Protein AF-A0A285CTH3-F1 (afdb_monomer_lite)

Secondary structure (DSSP, 8-state):
---SS-S--------------------------SS----SSS---EEEEETTS-SSEEE-S--TT-EEEEEEEEEE-SSS-EEEEEEEEEEEEEE----TT--TTTS----HHHHHTTEEEEEEEEETT--EEEEE-GGG--BHHHHHHHH-TTT--HHHHHHHHHHSPTT-EETTEEE-SB--SSTTSBB-TTTT-EEEEEEEEEE-----B-TTS-BGGGGGTT-EEEEEEEEEEEEPPP---TT--S--GGGGSTTTT-

pLDDT: mean 76.61, std 19.56, range [21.06, 98.25]

Sequence (262 aa):
MSLKKKLTMGALSATLGMSLVGAGTWAAFNDIEEVNASLAAGSLDLVVDEYNGPVNFNISNLKPGDTMTRYIKLDNAGTLAIKDVLLSIDSVNFTDYLPVGADSDIYGANTADEYLSQFKVTLLKTGIEGADEEIISSADNITLADIYLATNPDQLDPVAIAKLSAAIGNGHWVDGHVNLASAAQNQWTGLPVNPADFDTVEMSIEFVEYSIRDARGVEEQNKYQGDTADITFTLEARQWEGQDVSDEEGYVESNEQARNGQ

InterPro domains:
  IPR022121 Peptidase M73, camelysin [PF12389] (2-243)
  IPR023833 SipW-dependent-type signal peptide [TIGR04088] (11-44)

Radius of gyration: 26.13 Å; chains: 1; bounding box: 60×81×70 Å

Foldseek 3Di:
DDDDPDDDDDDDDDDDDDDDDDDDDDDDDDDQDPWDWDDPPKTFTWDWDKPPDDPKDKDFPDDAFDKDKTKTKTFGPIQFFWQFKFKAWADKDKDQDDDVPDDCLLAPDDDPLVLQLLKFKWKWKAKPVRDIDTQAHPVLSQTSSLRHCQQHPVRPDPVSVVSNVVRGDPQQCDPSTGTPADSDPDFRRGQFQVVGMMMMMMMMMGRHDDADADPVRHGPCSNCPRMIMTIDMHIDTHHDDADDCVVPDDDDSLRRTPPHPD

Organism: NCBI:txid1448271

Structure (mmCIF, N/CA/C/O backbone):
data_AF-A0A285CTH3-F1
#
_entry.id   AF-A0A285CTH3-F1
#
loop_
_atom_site.group_PDB
_atom_site.id
_atom_site.type_symbol
_atom_site.label_atom_id
_atom_site.label_alt_id
_atom_site.label_comp_id
_atom_site.label_asym_id
_atom_site.label_entity_id
_atom_site.label_seq_id
_atom_site.pdbx_PDB_ins_code
_atom_site.Cartn_x
_atom_site.Cartn_y
_atom_site.Cartn_z
_atom_site.occupancy
_atom_site.B_iso_or_equiv
_atom_site.auth_seq_id
_atom_site.auth_comp_id
_atom_site.auth_asym_id
_atom_site.auth_atom_id
_atom_site.pdbx_PDB_model_num
ATOM 1 N N . MET A 1 1 ? 19.239 -67.785 23.829 1.00 39.03 1 MET A N 1
ATOM 2 C CA . MET A 1 1 ? 19.861 -67.344 22.561 1.00 39.03 1 MET A CA 1
ATOM 3 C C . MET A 1 1 ? 20.803 -66.186 22.835 1.00 39.03 1 MET A C 1
ATOM 5 O O . MET A 1 1 ? 20.388 -65.045 22.984 1.00 39.03 1 MET A O 1
ATOM 9 N N . SER A 1 2 ? 22.073 -66.538 22.986 1.00 46.19 2 SER A N 1
ATOM 10 C CA . SER A 1 2 ? 23.214 -65.689 23.302 1.00 46.19 2 SER A CA 1
ATOM 11 C C . SER A 1 2 ? 24.110 -65.593 22.066 1.00 46.19 2 SER A C 1
ATOM 13 O O . SER A 1 2 ? 24.814 -66.554 21.777 1.00 46.19 2 SER A O 1
ATOM 15 N N . LEU A 1 3 ? 24.079 -64.467 21.340 1.00 50.97 3 LEU A N 1
ATOM 16 C CA . LEU A 1 3 ? 25.175 -64.055 20.437 1.00 50.97 3 LEU A CA 1
ATOM 17 C C . LEU A 1 3 ? 25.113 -62.580 19.986 1.00 50.97 3 LEU A C 1
ATOM 19 O O . LEU A 1 3 ? 25.564 -62.246 18.898 1.00 50.97 3 LEU A O 1
ATOM 23 N N . LYS A 1 4 ? 24.535 -61.668 20.776 1.00 48.53 4 LYS A N 1
ATOM 24 C CA . LYS A 1 4 ? 24.521 -60.232 20.411 1.00 48.53 4 LYS A CA 1
ATOM 25 C C . LYS A 1 4 ? 24.975 -59.290 21.519 1.00 48.53 4 LYS A C 1
ATOM 27 O O . LYS A 1 4 ? 24.873 -58.079 21.387 1.00 48.53 4 LYS A O 1
ATOM 32 N N . LYS A 1 5 ? 25.523 -59.831 22.607 1.00 49.56 5 LYS A N 1
ATOM 33 C CA . LYS A 1 5 ? 26.165 -59.020 23.639 1.00 49.56 5 LYS A CA 1
ATOM 34 C C . LYS A 1 5 ? 27.670 -59.089 23.414 1.00 49.56 5 LYS A C 1
ATOM 36 O O . LYS A 1 5 ? 28.231 -60.171 23.547 1.00 49.56 5 LYS A O 1
ATOM 41 N N . LYS A 1 6 ? 28.268 -57.914 23.197 1.00 48.47 6 LYS A N 1
ATOM 42 C CA . LYS A 1 6 ? 29.705 -57.591 23.256 1.00 48.47 6 LYS A CA 1
ATOM 43 C C . LYS A 1 6 ? 30.443 -57.582 21.914 1.00 48.47 6 LYS A C 1
ATOM 45 O O . LYS A 1 6 ? 31.131 -58.531 21.565 1.00 48.47 6 LYS A O 1
ATOM 50 N N . LEU A 1 7 ? 30.443 -56.413 21.282 1.00 49.69 7 LEU A N 1
ATOM 51 C CA . LEU A 1 7 ? 31.702 -55.832 20.835 1.00 49.69 7 LEU A CA 1
ATOM 52 C C . LEU A 1 7 ? 31.681 -54.335 21.183 1.00 49.69 7 LEU A C 1
ATOM 54 O O . LEU A 1 7 ? 30.849 -53.595 20.673 1.00 49.69 7 LEU A O 1
ATOM 58 N N . THR A 1 8 ? 32.580 -53.965 22.105 1.00 48.03 8 THR A N 1
ATOM 59 C CA . THR A 1 8 ? 33.324 -52.684 22.169 1.00 48.03 8 THR A CA 1
ATOM 60 C C . THR A 1 8 ? 32.502 -51.390 22.161 1.00 48.03 8 THR A C 1
ATOM 62 O O . THR A 1 8 ? 32.055 -50.953 21.115 1.00 48.03 8 THR A O 1
ATOM 65 N N . MET A 1 9 ? 32.264 -50.669 23.261 1.00 47.81 9 MET A N 1
ATOM 66 C CA . MET A 1 9 ? 33.138 -50.347 24.401 1.00 47.81 9 MET A CA 1
ATOM 67 C C . MET A 1 9 ? 34.550 -49.935 23.963 1.00 47.81 9 MET A C 1
ATOM 69 O O . MET A 1 9 ? 35.406 -50.796 23.788 1.00 47.81 9 MET A O 1
ATOM 73 N N . GLY A 1 10 ? 34.792 -48.626 23.840 1.00 43.88 10 GLY A N 1
ATOM 74 C CA . GLY A 1 10 ? 36.147 -48.084 23.983 1.00 43.88 10 GLY A CA 1
ATOM 75 C C . GLY A 1 10 ? 36.513 -46.899 23.093 1.00 43.88 10 GLY A C 1
ATOM 76 O O . GLY A 1 10 ? 37.205 -47.107 22.107 1.00 43.88 10 GLY A O 1
ATOM 77 N N . ALA A 1 11 ? 36.075 -45.696 23.488 1.00 48.94 11 ALA A N 1
ATOM 78 C CA . ALA A 1 11 ? 36.734 -44.378 23.358 1.00 48.94 11 ALA A CA 1
ATOM 79 C C . ALA A 1 11 ? 35.644 -43.309 23.606 1.00 48.94 11 ALA A C 1
ATOM 81 O O . ALA A 1 11 ? 35.012 -42.828 22.677 1.00 48.94 11 ALA A O 1
ATOM 82 N N . LEU A 1 12 ? 35.158 -43.068 24.827 1.00 42.31 12 LEU A N 1
ATOM 83 C CA . LEU A 1 12 ? 35.876 -42.458 25.952 1.00 42.31 12 LEU A CA 1
ATOM 84 C C . LEU A 1 12 ? 36.773 -41.284 25.523 1.00 42.31 12 LEU A C 1
ATOM 86 O O . LEU A 1 12 ? 37.898 -41.481 25.081 1.00 42.31 12 LEU A O 1
ATOM 90 N N . SER A 1 13 ? 36.253 -40.085 25.802 1.00 47.12 13 SER A N 1
ATOM 91 C CA . SER A 1 13 ? 37.002 -38.969 26.391 1.00 47.12 13 SER A CA 1
ATOM 92 C C . SER A 1 13 ? 37.753 -38.020 25.452 1.00 47.12 13 SER A C 1
ATOM 94 O O . SER A 1 13 ? 38.960 -38.128 25.281 1.00 47.12 13 SER A O 1
ATOM 96 N N . ALA A 1 14 ? 37.053 -36.969 25.018 1.00 44.47 14 ALA A N 1
ATOM 97 C CA . ALA A 1 14 ? 37.542 -35.595 25.180 1.00 44.47 14 ALA A CA 1
ATOM 98 C C . ALA A 1 14 ? 36.358 -34.614 25.269 1.00 44.47 14 ALA A C 1
ATOM 100 O O . ALA A 1 14 ? 36.073 -33.825 24.377 1.00 44.47 14 ALA A O 1
ATOM 101 N N . THR A 1 15 ? 35.655 -34.698 26.393 1.00 50.81 15 THR A N 1
ATOM 102 C CA . THR A 1 15 ? 34.986 -33.567 27.043 1.00 50.81 15 THR A CA 1
ATOM 103 C C . THR A 1 15 ? 35.970 -32.422 27.284 1.00 50.81 15 THR A C 1
ATOM 105 O O . THR A 1 15 ? 36.887 -32.607 28.078 1.00 50.81 15 THR A O 1
ATOM 108 N N . LEU A 1 16 ? 35.712 -31.256 26.684 1.00 35.72 16 LEU A N 1
ATOM 109 C CA . LEU A 1 16 ? 35.910 -29.897 27.225 1.00 35.72 16 LEU A CA 1
ATOM 110 C C . LEU A 1 16 ? 34.999 -28.966 26.393 1.00 35.72 16 LEU A C 1
ATOM 112 O O . LEU A 1 16 ? 35.212 -28.858 25.196 1.00 35.72 16 LEU A O 1
ATOM 116 N N . GLY A 1 17 ? 33.962 -28.288 26.878 1.00 40.97 17 GLY A N 1
ATOM 117 C CA . GLY A 1 17 ? 33.314 -28.178 28.186 1.00 40.97 17 GLY A CA 1
ATOM 118 C C . GLY A 1 17 ? 31.916 -27.571 27.942 1.00 40.97 17 GLY A C 1
ATOM 119 O O . GLY A 1 17 ? 31.744 -26.779 27.024 1.00 40.97 17 GLY A O 1
ATOM 120 N N . MET A 1 18 ? 30.854 -28.117 28.542 1.00 37.62 18 MET A N 1
ATOM 121 C CA . MET A 1 18 ? 30.159 -27.541 29.713 1.00 37.62 18 MET A CA 1
ATOM 122 C C . MET A 1 18 ? 29.830 -26.045 29.538 1.00 37.62 18 MET A C 1
ATOM 124 O O . MET A 1 18 ? 30.725 -25.213 29.595 1.00 37.62 18 MET A O 1
ATOM 128 N N . SER A 1 19 ? 28.570 -25.649 29.337 1.00 43.16 19 SER A N 1
ATOM 129 C CA . SER A 1 19 ? 27.400 -25.860 30.223 1.00 43.16 19 SER A CA 1
ATOM 130 C C . SER A 1 19 ? 26.083 -25.734 29.410 1.00 43.16 19 SER A C 1
ATOM 132 O O . SER A 1 19 ? 26.035 -24.924 28.496 1.00 43.16 19 SER A O 1
ATOM 134 N N . LEU A 1 20 ? 25.081 -26.635 29.487 1.00 43.25 20 LEU A N 1
ATOM 135 C CA . LEU A 1 20 ? 24.058 -26.878 30.542 1.00 43.25 20 LEU A CA 1
ATOM 136 C C . LEU A 1 20 ? 23.245 -25.606 30.846 1.00 43.25 20 LEU A C 1
ATOM 138 O O . LEU A 1 20 ? 23.765 -24.728 31.518 1.00 43.25 20 LEU A O 1
ATOM 142 N N . VAL A 1 21 ? 22.041 -25.411 30.286 1.00 35.19 21 VAL A N 1
ATOM 143 C CA . VAL A 1 21 ? 20.686 -25.901 30.678 1.00 35.19 21 VAL A CA 1
ATOM 144 C C . VAL A 1 21 ? 19.756 -25.624 29.467 1.00 35.19 21 VAL A C 1
ATOM 146 O O . VAL A 1 21 ? 19.982 -24.638 28.784 1.00 35.19 21 VAL A O 1
ATOM 149 N N . GLY A 1 22 ? 18.715 -26.366 29.082 1.00 34.62 22 GLY A N 1
ATOM 150 C CA . GLY A 1 22 ? 17.942 -27.458 29.662 1.00 34.62 22 GLY A CA 1
ATOM 151 C C . GLY A 1 22 ? 16.919 -27.957 28.619 1.00 34.62 22 GLY A C 1
ATOM 152 O O . GLY A 1 22 ? 16.772 -27.384 27.546 1.00 34.62 22 GLY A O 1
ATOM 153 N N . ALA A 1 23 ? 16.284 -29.082 28.928 1.00 27.34 23 ALA A N 1
ATOM 154 C CA . ALA A 1 23 ? 15.445 -29.900 28.057 1.00 27.34 23 ALA A CA 1
ATOM 155 C C . ALA A 1 23 ? 14.242 -29.193 27.398 1.00 27.34 23 ALA A C 1
ATOM 157 O O . ALA A 1 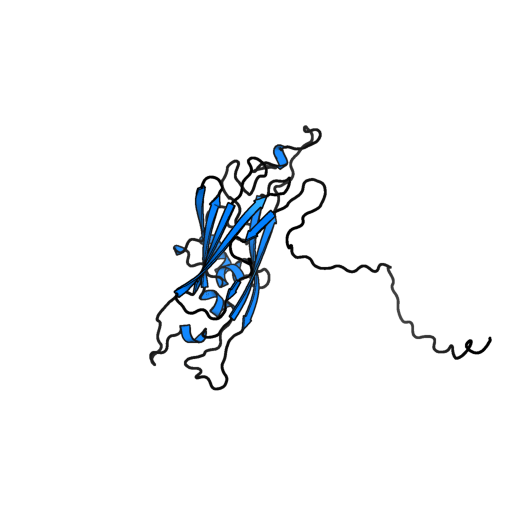23 ? 13.568 -28.397 28.041 1.00 27.34 23 ALA A O 1
ATOM 158 N N . GLY A 1 24 ? 13.888 -29.635 26.185 1.00 25.16 24 GLY A N 1
ATOM 159 C CA . GLY A 1 24 ? 12.537 -29.473 25.640 1.00 25.16 24 GLY A CA 1
ATOM 160 C C . GLY A 1 24 ? 12.481 -29.438 24.116 1.00 25.16 24 GLY A C 1
ATOM 161 O O . GLY A 1 24 ? 12.760 -28.416 23.507 1.00 25.16 24 GLY A O 1
ATOM 162 N N . THR A 1 25 ? 12.099 -30.549 23.494 1.00 37.94 25 THR A N 1
ATOM 163 C CA . THR A 1 25 ? 11.636 -30.593 22.101 1.00 37.94 25 THR A CA 1
ATOM 164 C C . THR A 1 25 ? 10.306 -29.846 21.985 1.00 37.94 25 THR A C 1
ATOM 166 O O . THR A 1 25 ? 9.407 -30.173 22.755 1.00 37.94 25 THR A O 1
ATOM 169 N N . TRP A 1 26 ? 10.129 -28.952 21.007 1.00 26.20 26 TRP A N 1
ATOM 170 C CA . TRP A 1 26 ? 8.841 -28.752 20.322 1.00 26.20 26 TRP A CA 1
ATOM 171 C C . TRP A 1 26 ? 9.041 -28.006 18.992 1.00 26.20 26 TRP A C 1
ATOM 173 O O . TRP A 1 26 ? 9.881 -27.116 18.900 1.00 26.20 26 TRP A O 1
ATOM 183 N N . ALA A 1 27 ? 8.324 -28.433 17.951 1.00 42.66 27 ALA A N 1
ATOM 184 C CA . ALA A 1 27 ? 8.287 -27.776 16.645 1.00 42.66 27 ALA A CA 1
ATOM 185 C C . ALA A 1 27 ? 7.525 -26.447 16.751 1.00 42.66 27 ALA A C 1
ATOM 187 O O . ALA A 1 27 ? 6.594 -26.364 17.541 1.00 42.66 27 ALA A O 1
ATOM 188 N N . ALA A 1 28 ? 7.851 -25.440 15.945 1.00 28.62 28 ALA A N 1
ATOM 189 C CA . ALA A 1 28 ? 6.991 -24.266 15.816 1.00 28.62 28 ALA A CA 1
ATOM 190 C C . ALA A 1 28 ? 6.861 -23.915 14.336 1.00 28.62 28 ALA A C 1
ATOM 192 O O . ALA A 1 28 ? 7.798 -23.412 13.717 1.00 28.62 28 ALA A O 1
ATOM 193 N N . PHE A 1 29 ? 5.712 -24.292 13.774 1.00 25.52 29 PHE A N 1
ATOM 194 C CA . PHE A 1 29 ? 5.197 -23.733 12.534 1.00 25.52 29 PHE A CA 1
ATOM 195 C C . PHE A 1 29 ? 5.089 -22.215 12.716 1.00 25.52 29 PHE A C 1
ATOM 197 O O . PHE A 1 29 ? 4.625 -21.758 13.760 1.00 25.52 29 PHE A O 1
ATOM 204 N N . ASN A 1 30 ? 5.591 -21.474 11.733 1.00 26.16 30 ASN A N 1
ATOM 205 C CA . ASN A 1 30 ? 5.376 -20.041 11.606 1.00 26.16 30 ASN A CA 1
ATOM 206 C C . ASN A 1 30 ? 4.062 -19.858 10.844 1.00 26.16 30 ASN A C 1
ATOM 208 O O . ASN A 1 30 ? 3.910 -20.465 9.783 1.00 26.16 30 ASN A O 1
ATOM 212 N N . ASP A 1 31 ? 3.149 -19.078 11.406 1.00 30.39 31 ASP A N 1
ATOM 213 C CA . ASP A 1 31 ? 1.883 -18.696 10.792 1.00 30.39 31 ASP A CA 1
ATOM 214 C C . ASP A 1 31 ? 1.864 -17.163 10.737 1.00 30.39 31 ASP A C 1
ATOM 216 O O . ASP A 1 31 ? 1.993 -16.501 11.768 1.00 30.39 31 ASP A O 1
ATOM 220 N N . ILE A 1 32 ? 1.829 -16.619 9.522 1.00 30.39 32 ILE A N 1
ATOM 221 C CA . ILE A 1 32 ? 1.503 -15.222 9.229 1.00 30.39 32 ILE A CA 1
ATOM 222 C C . ILE A 1 32 ? 0.103 -15.361 8.634 1.00 30.39 32 ILE A C 1
ATOM 224 O O . ILE A 1 32 ? -0.016 -15.887 7.533 1.00 30.39 32 ILE A O 1
ATOM 228 N N . GLU A 1 33 ? -0.909 -15.041 9.437 1.00 36.56 33 GLU A N 1
ATOM 229 C CA . GLU A 1 33 ? -2.322 -15.434 9.291 1.00 36.56 33 GLU A CA 1
ATOM 230 C C . GLU A 1 33 ? -2.841 -15.681 7.855 1.00 36.56 33 GLU A C 1
ATOM 232 O O . GLU A 1 33 ? -2.905 -14.770 7.030 1.00 36.56 33 GLU A O 1
ATOM 237 N N . GLU A 1 34 ? -3.357 -16.896 7.628 1.00 40.12 34 GLU A N 1
ATOM 238 C CA . GLU A 1 34 ? -4.660 -17.104 6.981 1.00 40.12 34 GLU A CA 1
ATOM 239 C C . GLU A 1 34 ? -5.692 -17.268 8.129 1.00 40.12 34 GLU A C 1
ATOM 241 O O . GLU A 1 34 ? -5.855 -18.363 8.666 1.00 40.12 34 GLU A O 1
ATOM 246 N N . VAL A 1 35 ? -6.308 -16.143 8.529 1.00 35.25 35 VAL A N 1
ATOM 247 C CA . VAL A 1 35 ? -7.261 -15.897 9.648 1.00 35.25 35 VAL A CA 1
ATOM 248 C C . VAL A 1 35 ? -7.653 -17.105 10.528 1.00 35.25 35 VAL A C 1
ATOM 250 O O . VAL A 1 35 ? -8.487 -17.902 10.100 1.00 35.25 35 VAL A O 1
ATOM 253 N N . ASN A 1 36 ? -7.194 -17.167 11.794 1.00 29.36 36 ASN A N 1
ATOM 254 C CA . ASN A 1 36 ? -7.847 -17.777 12.967 1.00 29.36 36 ASN A CA 1
ATOM 255 C C . ASN A 1 36 ? -7.283 -17.250 14.318 1.00 29.36 36 ASN A C 1
ATOM 257 O O . ASN A 1 36 ? -6.386 -17.835 14.935 1.00 29.36 36 ASN A O 1
ATOM 261 N N . ALA A 1 37 ? -7.932 -16.217 14.863 1.00 26.80 37 ALA A N 1
ATOM 262 C CA . ALA A 1 37 ? -7.655 -15.616 16.168 1.00 26.80 37 ALA A CA 1
ATOM 263 C C . ALA A 1 37 ? -7.839 -16.551 17.390 1.00 26.80 37 ALA A C 1
ATOM 265 O O . ALA A 1 37 ? -8.797 -17.323 17.472 1.00 26.80 37 ALA A O 1
ATOM 266 N N . SER A 1 38 ? -7.004 -16.390 18.435 1.00 25.28 38 SER A N 1
ATOM 267 C CA . SER A 1 38 ? -7.386 -16.699 19.832 1.00 25.28 38 SER A CA 1
ATOM 268 C C . SER A 1 38 ? -6.351 -16.246 20.883 1.00 25.28 38 SER A C 1
ATOM 270 O O . SER A 1 38 ? -5.294 -16.865 21.018 1.00 25.28 38 SER A O 1
ATOM 272 N N . LEU A 1 39 ? -6.747 -15.341 21.791 1.00 21.06 39 LEU A N 1
ATOM 273 C CA . LEU A 1 39 ? -6.440 -15.488 23.223 1.00 21.06 39 LEU A CA 1
ATOM 274 C C . LEU A 1 39 ? -7.535 -14.844 24.093 1.00 21.06 39 LEU A C 1
ATOM 276 O O . LEU A 1 39 ? -7.980 -13.735 23.835 1.00 21.06 39 LEU A O 1
ATOM 280 N N . ALA A 1 40 ? -7.973 -15.550 25.136 1.00 37.19 40 ALA A N 1
ATOM 281 C CA . ALA A 1 40 ? -9.064 -15.137 26.014 1.00 37.19 40 ALA A CA 1
ATOM 282 C C . ALA A 1 40 ? -8.700 -13.947 26.929 1.00 37.19 40 ALA A C 1
ATOM 284 O O . ALA A 1 40 ? -8.139 -14.132 28.005 1.00 37.19 40 ALA A O 1
ATOM 285 N N . ALA A 1 41 ? -9.084 -12.750 26.493 1.00 40.38 41 ALA A N 1
ATOM 286 C CA . ALA A 1 41 ? -9.773 -11.676 27.214 1.00 40.38 41 ALA A CA 1
ATOM 287 C C . ALA A 1 41 ? -10.236 -10.713 26.108 1.00 40.38 41 ALA A C 1
ATOM 289 O O . ALA A 1 41 ? -9.547 -9.756 25.782 1.00 40.38 41 ALA A O 1
ATOM 290 N N . GLY A 1 42 ? -11.349 -11.074 25.460 1.00 45.91 42 GLY A N 1
ATOM 291 C CA . GLY A 1 42 ? -11.780 -10.551 24.162 1.00 45.91 42 GLY A CA 1
ATOM 292 C C . GLY A 1 42 ? -10.928 -11.046 22.977 1.00 45.91 42 GLY A C 1
ATOM 293 O O . GLY A 1 42 ? -9.744 -11.318 23.144 1.00 45.91 42 GLY A O 1
ATOM 294 N N . SER A 1 43 ? -11.522 -11.235 21.795 1.00 59.22 43 SER A N 1
ATOM 295 C CA . SER A 1 43 ? -10.803 -11.628 20.572 1.00 59.22 43 SER A CA 1
ATOM 296 C C . SER A 1 43 ? -10.613 -10.432 19.642 1.00 59.22 43 SER A C 1
ATOM 298 O O . SER A 1 43 ? -11.536 -9.648 19.433 1.00 59.22 43 SER A O 1
ATOM 300 N N . LEU A 1 44 ? -9.410 -10.303 19.083 1.00 52.69 44 LEU A N 1
ATOM 301 C CA . LEU A 1 44 ? -9.147 -9.475 17.911 1.00 52.69 44 LEU A CA 1
ATOM 302 C C . LEU A 1 44 ? -9.222 -10.391 16.695 1.00 52.69 44 LEU A C 1
ATOM 304 O O . LEU A 1 44 ? -8.445 -11.339 16.634 1.00 52.69 44 LEU A O 1
ATOM 308 N N . ASP A 1 45 ? -10.149 -10.146 15.778 1.00 66.75 45 ASP A N 1
ATOM 309 C CA . ASP A 1 45 ? -10.306 -10.975 14.582 1.00 66.75 45 ASP A CA 1
ATOM 310 C C . ASP A 1 45 ? -10.653 -10.073 13.397 1.00 66.75 45 ASP A C 1
ATOM 312 O O . ASP A 1 45 ? -11.781 -9.592 13.275 1.00 66.75 45 ASP A O 1
ATOM 316 N N . LEU A 1 46 ? -9.640 -9.776 12.579 1.00 67.88 46 LEU A N 1
ATOM 317 C CA . LEU A 1 46 ? -9.814 -9.057 11.325 1.00 67.88 46 LEU A CA 1
ATOM 318 C C . LEU A 1 46 ? -10.031 -10.091 10.225 1.00 67.88 46 LEU A C 1
ATOM 320 O O . LEU A 1 46 ? -9.106 -10.798 9.830 1.00 67.88 46 LEU A O 1
ATOM 324 N N . VAL A 1 47 ? -11.244 -10.130 9.693 1.00 72.88 47 VAL A N 1
ATOM 325 C CA . VAL A 1 47 ? -11.553 -10.925 8.513 1.00 72.88 47 VAL A CA 1
ATOM 326 C C . VAL A 1 47 ? -11.248 -10.083 7.287 1.00 72.88 47 VAL A C 1
ATOM 328 O O . VAL A 1 47 ? -11.875 -9.047 7.054 1.00 72.88 47 VAL A O 1
ATOM 331 N N . VAL A 1 48 ? -10.284 -10.559 6.503 1.00 65.00 48 VAL A N 1
ATOM 332 C CA . VAL A 1 48 ? -9.974 -10.031 5.178 1.00 65.00 48 VAL A CA 1
ATOM 333 C C . VAL A 1 48 ? -10.645 -10.926 4.149 1.00 65.00 48 VAL A C 1
ATOM 335 O O . VAL A 1 48 ? -10.246 -12.075 3.974 1.00 65.00 48 VAL A O 1
ATOM 338 N N . ASP A 1 49 ? -11.686 -10.413 3.492 1.00 65.06 49 ASP A N 1
ATOM 339 C CA . ASP A 1 49 ? -12.329 -11.118 2.378 1.00 65.06 49 ASP A CA 1
ATOM 340 C C . ASP A 1 49 ? -11.925 -10.479 1.049 1.00 65.06 49 ASP A C 1
ATOM 342 O O . ASP A 1 49 ? -12.052 -9.267 0.829 1.00 65.06 49 ASP A O 1
ATOM 346 N N . GLU A 1 50 ? -11.430 -11.327 0.160 1.00 60.72 50 GLU A N 1
ATOM 347 C CA . GLU A 1 50 ? -10.932 -10.968 -1.151 1.00 60.72 50 GLU A CA 1
ATOM 348 C C . GLU A 1 50 ? -12.021 -11.232 -2.184 1.00 60.72 50 GLU A C 1
ATOM 350 O O . GLU A 1 50 ? -12.158 -12.332 -2.725 1.00 60.72 50 GLU A O 1
ATOM 355 N N . TYR A 1 51 ? -12.776 -10.199 -2.549 1.00 52.16 51 TYR A N 1
ATOM 356 C CA . TYR A 1 51 ? -13.834 -10.371 -3.548 1.00 52.16 51 TYR A CA 1
ATOM 357 C C . TYR A 1 51 ? -13.304 -10.776 -4.937 1.00 52.16 51 TYR A C 1
ATOM 359 O O . TYR A 1 51 ? -14.083 -11.243 -5.765 1.00 52.16 51 TYR A O 1
ATOM 367 N N . ASN A 1 52 ? -12.000 -10.603 -5.207 1.00 51.19 52 ASN A N 1
ATOM 368 C CA . ASN A 1 52 ? -11.376 -10.847 -6.514 1.00 51.19 52 ASN A CA 1
ATOM 369 C C . ASN A 1 52 ? -9.920 -11.385 -6.448 1.00 51.19 52 ASN A C 1
ATOM 371 O O . ASN A 1 52 ? -9.130 -11.127 -7.362 1.00 51.19 52 ASN A O 1
ATOM 375 N N . GLY A 1 53 ? -9.570 -12.168 -5.418 1.00 45.09 53 GLY A N 1
ATOM 376 C CA . GLY A 1 53 ? -8.303 -12.921 -5.328 1.00 45.09 53 GLY A CA 1
ATOM 377 C C . GLY A 1 53 ? -7.225 -12.327 -4.403 1.00 45.09 53 GLY A C 1
ATOM 378 O O . GLY A 1 53 ? -7.443 -11.241 -3.869 1.00 45.09 53 GLY A O 1
ATOM 379 N N . PRO A 1 54 ? -6.062 -13.015 -4.273 1.00 51.06 54 PRO A N 1
ATOM 380 C CA . PRO A 1 54 ? -5.070 -12.821 -3.205 1.00 51.06 54 PRO A CA 1
ATOM 381 C C . PRO A 1 54 ? -4.650 -11.364 -3.001 1.00 51.06 54 PRO A C 1
ATOM 383 O O . PRO A 1 54 ? -4.414 -10.662 -3.989 1.00 51.06 54 PRO A O 1
ATOM 386 N N . VAL A 1 55 ? -4.446 -10.942 -1.743 1.00 56.97 55 VAL A N 1
ATOM 387 C CA . VAL A 1 55 ? -3.796 -9.655 -1.396 1.00 56.97 55 VAL A CA 1
ATOM 388 C C . VAL A 1 55 ? -2.353 -9.595 -1.934 1.00 56.97 55 VAL A C 1
ATOM 390 O O . VAL A 1 55 ? -1.784 -8.520 -2.105 1.00 56.97 55 VAL A O 1
ATOM 393 N N . ASN A 1 56 ? -1.761 -10.741 -2.284 1.00 62.62 56 ASN A N 1
ATOM 394 C CA . ASN A 1 56 ? -0.482 -10.797 -2.989 1.00 62.62 56 ASN A CA 1
ATOM 395 C C . ASN A 1 56 ? -0.648 -10.429 -4.469 1.00 62.62 56 ASN A C 1
ATOM 397 O O . ASN A 1 56 ? -1.385 -11.082 -5.218 1.00 62.62 56 ASN A O 1
ATOM 401 N N . PHE A 1 57 ? 0.109 -9.429 -4.920 1.00 67.81 57 PHE A N 1
ATOM 402 C CA . PHE A 1 57 ? 0.131 -9.017 -6.320 1.00 67.81 57 PHE A CA 1
ATOM 403 C C . PHE A 1 57 ? 1.337 -9.630 -7.028 1.00 67.81 57 PHE A C 1
ATOM 405 O O . PHE A 1 57 ? 2.487 -9.293 -6.749 1.00 67.81 57 PHE A O 1
ATOM 412 N N . ASN A 1 58 ? 1.062 -10.506 -7.993 1.00 73.94 58 ASN A N 1
ATOM 413 C CA . ASN A 1 58 ? 2.041 -10.876 -9.006 1.00 73.94 58 ASN A CA 1
ATOM 414 C C . ASN A 1 58 ? 1.969 -9.848 -10.141 1.00 73.94 58 ASN A C 1
ATOM 416 O O . ASN A 1 58 ? 0.965 -9.763 -10.855 1.00 73.94 58 ASN A O 1
ATOM 420 N N . ILE A 1 59 ? 3.032 -9.064 -10.291 1.00 75.88 59 ILE A N 1
ATOM 421 C CA . ILE A 1 59 ? 3.197 -8.101 -11.374 1.00 75.88 59 ILE A CA 1
ATOM 422 C C . ILE A 1 59 ? 4.045 -8.769 -12.450 1.00 75.88 59 ILE A C 1
ATOM 424 O O . ILE A 1 59 ? 5.275 -8.777 -12.378 1.00 75.88 59 ILE A O 1
ATOM 428 N N . SER A 1 60 ? 3.383 -9.349 -13.448 1.00 74.69 60 SER A N 1
ATOM 429 C CA . SER A 1 60 ? 4.044 -9.968 -14.595 1.00 74.69 60 SER A CA 1
ATOM 430 C C . SER A 1 60 ? 3.276 -9.730 -15.891 1.00 74.69 60 SER A C 1
ATOM 432 O O . SER A 1 60 ? 2.053 -9.593 -15.896 1.00 74.69 60 SER A O 1
ATOM 434 N N . ASN A 1 61 ? 4.012 -9.694 -17.008 1.00 72.81 61 ASN A N 1
ATOM 435 C CA . ASN A 1 61 ? 3.456 -9.582 -18.360 1.00 72.81 61 ASN A CA 1
ATOM 436 C C . ASN A 1 61 ? 2.489 -8.389 -18.546 1.00 72.81 61 ASN A C 1
ATOM 438 O O . ASN A 1 61 ? 1.497 -8.488 -19.272 1.00 72.81 61 ASN A O 1
ATOM 442 N N . LEU A 1 62 ? 2.787 -7.270 -17.882 1.00 73.38 62 LEU A N 1
ATOM 443 C CA . LEU A 1 62 ? 2.071 -6.006 -18.034 1.00 73.38 62 LEU A CA 1
ATOM 444 C C . LEU A 1 62 ? 2.776 -5.110 -19.051 1.00 73.38 62 LEU A C 1
ATOM 446 O O . LEU A 1 62 ? 3.986 -5.212 -19.268 1.00 73.38 62 LEU A O 1
ATOM 450 N N . LYS A 1 63 ? 2.013 -4.204 -19.657 1.00 76.12 63 LYS A N 1
ATOM 451 C CA . LYS A 1 63 ? 2.540 -3.086 -20.450 1.00 76.12 63 LYS A CA 1
ATOM 452 C C . LYS A 1 63 ? 2.085 -1.757 -19.839 1.00 76.12 63 LYS A C 1
ATOM 454 O O . LYS A 1 63 ? 1.070 -1.744 -19.139 1.00 76.12 63 LYS A O 1
ATOM 459 N N . PRO A 1 64 ? 2.783 -0.648 -20.129 1.00 83.50 64 PRO A N 1
ATOM 460 C CA . PRO A 1 64 ? 2.326 0.668 -19.706 1.00 83.50 64 PRO A CA 1
ATOM 461 C C . PRO A 1 64 ? 0.876 0.932 -20.147 1.00 83.50 64 PRO A C 1
ATOM 463 O O . PRO A 1 64 ? 0.475 0.554 -21.251 1.00 83.50 64 PRO A O 1
ATOM 466 N N . GLY A 1 65 ? 0.093 1.532 -19.254 1.00 82.25 65 GLY A N 1
ATOM 467 C CA . GLY A 1 65 ? -1.347 1.761 -19.368 1.00 82.25 65 GLY A CA 1
ATOM 468 C C . GLY A 1 65 ? -2.224 0.642 -18.789 1.00 82.25 65 GLY A C 1
ATOM 469 O O . GLY A 1 65 ? -3.432 0.835 -18.655 1.00 82.25 65 GLY A O 1
ATOM 470 N N . ASP A 1 66 ? -1.660 -0.521 -18.439 1.00 82.00 66 ASP A N 1
ATOM 471 C CA . ASP A 1 66 ? -2.422 -1.585 -17.781 1.00 82.00 66 ASP A CA 1
ATOM 472 C C . ASP A 1 66 ? -2.711 -1.241 -16.313 1.00 82.00 66 ASP A C 1
ATOM 474 O O . ASP A 1 66 ? -1.858 -0.718 -15.591 1.00 82.00 66 ASP A O 1
ATOM 478 N N . THR A 1 67 ? -3.913 -1.595 -15.857 1.00 86.25 67 THR A N 1
ATOM 479 C CA . THR A 1 67 ? -4.351 -1.430 -14.469 1.00 86.25 67 THR A CA 1
ATOM 480 C C . THR A 1 67 ? -4.764 -2.760 -13.853 1.00 86.25 67 THR A C 1
ATOM 482 O O . THR A 1 67 ? -5.260 -3.668 -14.528 1.00 86.25 67 THR A O 1
ATOM 485 N N . MET A 1 68 ? -4.576 -2.875 -12.543 1.00 82.50 68 MET A N 1
ATOM 486 C CA . MET A 1 68 ? -5.034 -4.002 -11.743 1.00 82.50 68 MET A CA 1
ATOM 487 C C . MET A 1 68 ? -5.676 -3.500 -10.453 1.00 82.50 68 MET A C 1
ATOM 489 O O . MET A 1 68 ? -5.093 -2.694 -9.736 1.00 82.50 68 MET A O 1
ATOM 493 N N . THR A 1 69 ? -6.872 -4.000 -10.153 1.00 84.56 69 THR A N 1
ATOM 494 C CA . THR A 1 69 ? -7.658 -3.575 -8.988 1.00 84.56 69 THR A CA 1
ATOM 495 C C . THR A 1 69 ? -7.971 -4.771 -8.096 1.00 84.56 69 THR A C 1
ATOM 497 O O . THR A 1 69 ? -8.263 -5.868 -8.592 1.00 84.56 69 THR A O 1
ATOM 500 N N . ARG A 1 70 ? -7.909 -4.574 -6.778 1.00 80.94 70 ARG A N 1
ATOM 501 C CA . ARG A 1 70 ? -8.346 -5.531 -5.754 1.00 80.94 70 ARG A CA 1
ATOM 502 C C . ARG A 1 70 ? -9.228 -4.840 -4.730 1.00 80.94 70 ARG A C 1
ATOM 504 O O . ARG A 1 70 ? -9.076 -3.652 -4.474 1.00 80.94 70 ARG A O 1
ATOM 511 N N . TYR A 1 71 ? -10.127 -5.621 -4.149 1.00 82.81 71 TYR A N 1
ATOM 512 C CA . TYR A 1 71 ? -11.016 -5.192 -3.081 1.00 82.81 71 TYR A CA 1
ATOM 513 C C . TYR A 1 71 ? -10.661 -5.977 -1.830 1.00 82.81 71 TYR A C 1
ATOM 515 O O . TYR A 1 71 ? -10.638 -7.207 -1.871 1.00 82.81 71 TYR A O 1
ATOM 523 N N . ILE A 1 72 ? -10.392 -5.254 -0.753 1.00 83.69 72 ILE A N 1
ATOM 524 C CA . ILE A 1 72 ? -10.067 -5.787 0.562 1.00 83.69 72 ILE A CA 1
ATOM 525 C C . ILE A 1 72 ? -11.232 -5.400 1.464 1.00 83.69 72 ILE A C 1
ATOM 527 O O . ILE A 1 72 ? -11.392 -4.226 1.799 1.00 83.69 72 ILE A O 1
ATOM 531 N N . LYS A 1 73 ? -12.080 -6.364 1.824 1.00 86.06 73 LYS A N 1
ATOM 532 C CA . LYS A 1 73 ? -13.094 -6.123 2.850 1.00 86.06 73 LYS A CA 1
ATOM 533 C C . LYS A 1 73 ? -12.426 -6.236 4.218 1.00 86.06 73 LYS A C 1
ATOM 535 O O . LYS A 1 73 ? -11.827 -7.266 4.503 1.00 86.06 73 LYS A O 1
ATOM 540 N N . LEU A 1 74 ? -12.547 -5.198 5.035 1.00 86.19 74 LEU A N 1
ATOM 541 C CA . LEU A 1 74 ? -12.122 -5.164 6.427 1.00 86.19 74 LEU A CA 1
ATOM 542 C C . LEU A 1 74 ? -13.353 -5.358 7.311 1.00 86.19 74 LEU A C 1
ATOM 544 O O . LEU A 1 74 ? -14.263 -4.528 7.302 1.00 86.19 74 LEU A O 1
ATOM 548 N N . ASP A 1 75 ? -13.396 -6.464 8.044 1.00 84.25 75 ASP A N 1
ATOM 549 C CA . ASP A 1 75 ? -14.519 -6.817 8.914 1.00 84.25 75 ASP A CA 1
ATOM 550 C C . ASP A 1 75 ? -13.989 -7.274 10.279 1.00 84.25 75 ASP A C 1
ATOM 552 O O . ASP A 1 75 ? -13.054 -8.074 10.347 1.00 84.25 75 ASP A O 1
ATOM 556 N N . ASN A 1 76 ? -14.552 -6.750 11.368 1.00 85.31 76 ASN A N 1
ATOM 557 C CA . ASN A 1 76 ? -14.149 -7.119 12.723 1.00 85.31 76 ASN A CA 1
ATOM 558 C C . ASN A 1 76 ? -15.071 -8.222 13.259 1.00 85.31 76 ASN A C 1
ATOM 560 O O . ASN A 1 76 ? -16.132 -7.947 13.819 1.00 85.31 76 ASN A O 1
ATOM 564 N N . ALA A 1 77 ? -14.649 -9.479 13.116 1.00 83.81 77 ALA A N 1
ATOM 565 C CA . ALA A 1 77 ? -15.350 -10.642 13.667 1.00 83.81 77 ALA A CA 1
ATOM 566 C C . ALA A 1 77 ? -14.993 -10.914 15.143 1.00 83.81 77 ALA A C 1
ATOM 568 O O . ALA A 1 77 ? -15.444 -11.900 15.737 1.00 83.81 77 ALA A O 1
ATOM 569 N N . GLY A 1 78 ? -14.165 -10.050 15.735 1.00 80.81 78 GLY A N 1
ATOM 570 C CA . GLY A 1 78 ? -13.725 -10.141 17.114 1.00 80.81 78 GLY A CA 1
ATOM 571 C C . GLY A 1 78 ? -14.784 -9.679 18.111 1.00 80.81 78 GLY A C 1
ATOM 572 O O . GLY A 1 78 ? -15.929 -9.378 17.784 1.00 80.81 78 GLY A O 1
ATOM 573 N N . THR A 1 79 ? -14.380 -9.598 19.374 1.00 81.44 79 THR A N 1
ATOM 574 C CA . THR A 1 79 ? -15.189 -9.004 20.451 1.00 81.44 79 THR A CA 1
ATOM 575 C C . THR A 1 79 ? -14.587 -7.699 20.974 1.00 81.44 79 THR A C 1
ATOM 577 O O . THR A 1 79 ? -15.044 -7.182 21.988 1.00 81.44 79 THR A O 1
ATOM 580 N N . LEU A 1 80 ? -13.504 -7.213 2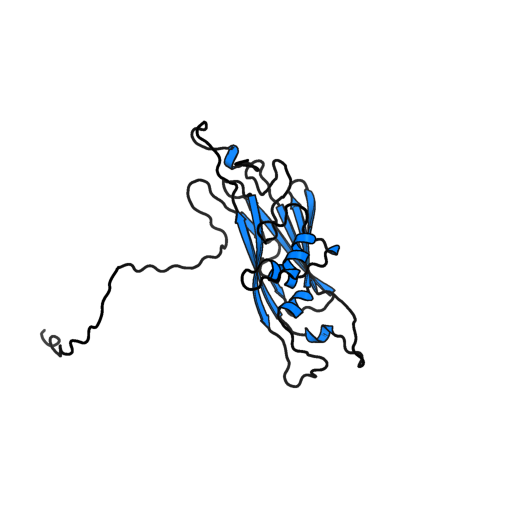0.362 1.00 84.12 80 LEU A N 1
ATOM 581 C CA . LEU A 1 80 ? -12.809 -5.983 20.738 1.00 84.12 80 LEU A CA 1
ATOM 582 C C . LEU A 1 80 ? -12.722 -5.067 19.523 1.00 84.12 80 LEU A C 1
ATOM 584 O O . LEU A 1 80 ? -12.448 -5.537 18.420 1.00 84.12 80 LEU A O 1
ATOM 588 N N . ALA A 1 81 ? -12.915 -3.765 19.720 1.00 86.44 81 ALA A N 1
ATOM 589 C CA . ALA A 1 81 ? -12.739 -2.788 18.654 1.00 86.44 81 ALA A CA 1
ATOM 590 C C . ALA A 1 81 ? -11.288 -2.784 18.139 1.00 86.44 81 ALA A C 1
ATOM 592 O O . ALA A 1 81 ? -10.332 -2.720 18.921 1.00 86.44 81 ALA A O 1
ATOM 593 N N . ILE A 1 82 ? -11.124 -2.803 16.816 1.00 87.44 82 ILE A N 1
ATOM 594 C CA . ILE A 1 82 ? -9.833 -2.570 16.161 1.00 87.44 82 ILE A CA 1
ATOM 595 C C . ILE A 1 82 ? -9.666 -1.057 16.025 1.00 87.44 82 ILE A C 1
ATOM 597 O O . ILE A 1 82 ? -10.584 -0.360 15.596 1.00 87.44 82 ILE A O 1
ATOM 601 N N . LYS A 1 83 ? -8.508 -0.533 16.411 1.00 86.44 83 LYS A N 1
ATOM 602 C CA . LYS A 1 83 ? -8.167 0.884 16.280 1.00 86.44 83 LYS A CA 1
ATOM 603 C C . LYS A 1 83 ? -7.580 1.187 14.906 1.00 86.44 83 LYS A C 1
ATOM 605 O O . LYS A 1 83 ? -8.054 2.090 14.228 1.00 86.44 83 LYS A O 1
ATOM 610 N N . ASP A 1 84 ? -6.561 0.427 14.519 1.00 86.56 84 ASP A N 1
ATOM 611 C CA . ASP A 1 84 ? -5.788 0.654 13.300 1.00 86.56 84 ASP A CA 1
ATOM 612 C C . ASP A 1 84 ? -5.687 -0.652 12.499 1.00 86.56 84 ASP A C 1
ATOM 614 O O . ASP A 1 84 ? -5.567 -1.727 13.089 1.00 86.56 84 ASP A O 1
ATOM 618 N N . VAL A 1 85 ? -5.705 -0.555 11.169 1.00 89.38 85 VAL A N 1
ATOM 619 C CA . VAL A 1 85 ? -5.372 -1.645 10.238 1.00 89.38 85 VAL A CA 1
ATOM 620 C C . VAL A 1 85 ? -4.256 -1.141 9.338 1.00 89.38 85 VAL A C 1
ATOM 622 O O . VAL A 1 85 ? -4.499 -0.379 8.408 1.00 89.38 85 VAL A O 1
ATOM 625 N N . LEU A 1 86 ? -3.020 -1.506 9.646 1.00 88.44 86 LEU A N 1
ATOM 626 C CA . LEU A 1 86 ? -1.832 -0.914 9.044 1.00 88.44 86 LEU A CA 1
ATOM 627 C C . LEU A 1 86 ? -1.339 -1.738 7.860 1.00 88.44 86 LEU A C 1
ATOM 629 O O . LEU A 1 86 ? -1.020 -2.912 8.013 1.00 88.44 86 LEU A O 1
ATOM 633 N N . LEU A 1 87 ? -1.253 -1.103 6.697 1.00 91.25 87 LEU A N 1
ATOM 634 C CA . LEU A 1 87 ? -0.718 -1.664 5.466 1.00 91.25 87 LEU A CA 1
ATOM 635 C C . LEU A 1 87 ? 0.789 -1.397 5.348 1.00 91.25 87 LEU A C 1
ATOM 637 O O . LEU A 1 87 ? 1.235 -0.249 5.471 1.00 91.25 87 LEU A O 1
ATOM 641 N N . SER A 1 88 ? 1.542 -2.443 5.013 1.00 87.38 88 SER A N 1
ATOM 642 C CA . SER A 1 88 ? 2.944 -2.379 4.583 1.00 87.38 88 SER A CA 1
ATOM 643 C C . SER A 1 88 ? 3.207 -3.255 3.358 1.00 87.38 88 SER A C 1
ATOM 645 O O . SER A 1 88 ? 2.425 -4.147 3.024 1.00 87.38 88 SER A O 1
ATOM 647 N N . ILE A 1 89 ? 4.337 -3.005 2.691 1.00 90.44 89 ILE A N 1
ATOM 648 C CA . ILE A 1 89 ? 4.958 -3.960 1.764 1.00 90.44 89 ILE A CA 1
ATOM 649 C C . ILE A 1 89 ? 6.214 -4.528 2.430 1.00 90.44 89 ILE A C 1
ATOM 651 O O . ILE A 1 89 ? 7.240 -3.851 2.533 1.00 90.44 89 ILE A O 1
ATOM 655 N N . ASP A 1 90 ? 6.156 -5.789 2.846 1.00 81.88 90 ASP A N 1
ATOM 656 C CA . ASP A 1 90 ? 7.232 -6.416 3.627 1.00 81.88 90 ASP A CA 1
ATOM 657 C C . ASP A 1 90 ? 8.267 -7.125 2.754 1.00 81.88 90 ASP A C 1
ATOM 659 O O . ASP A 1 90 ? 9.419 -7.306 3.153 1.00 81.88 90 ASP A O 1
ATOM 663 N N . SER A 1 91 ? 7.880 -7.544 1.549 1.00 84.19 91 SER A N 1
ATOM 664 C CA . SER A 1 91 ? 8.810 -8.196 0.632 1.00 84.19 91 SER A CA 1
ATOM 665 C C . SER A 1 91 ? 8.449 -7.991 -0.829 1.00 84.19 91 SER A C 1
ATOM 667 O O . SER A 1 91 ? 7.279 -7.948 -1.215 1.00 84.19 91 SER A O 1
ATOM 669 N N . VAL A 1 92 ? 9.505 -7.900 -1.635 1.00 88.56 92 VAL A N 1
ATOM 670 C CA . VAL A 1 92 ? 9.451 -7.800 -3.089 1.00 88.56 92 VAL A CA 1
ATOM 671 C C . VAL A 1 92 ? 10.434 -8.817 -3.652 1.00 88.56 92 VAL A C 1
ATOM 673 O O . VAL A 1 92 ? 11.646 -8.696 -3.465 1.00 88.56 92 VAL A O 1
ATOM 676 N N . ASN A 1 93 ? 9.925 -9.825 -4.353 1.00 88.94 93 ASN A N 1
ATOM 677 C CA . ASN A 1 93 ? 10.754 -10.753 -5.113 1.00 88.94 93 ASN A CA 1
ATOM 678 C C . ASN A 1 93 ? 10.823 -10.283 -6.568 1.00 88.94 93 ASN A C 1
ATOM 680 O O . ASN A 1 93 ? 9.956 -10.605 -7.380 1.00 88.94 93 ASN A O 1
ATOM 684 N N . PHE A 1 94 ? 11.834 -9.473 -6.871 1.00 91.88 94 PHE A N 1
ATOM 685 C CA . PHE A 1 94 ? 12.030 -8.865 -8.183 1.00 91.88 94 PHE A CA 1
ATOM 686 C C . PHE A 1 94 ? 12.945 -9.709 -9.078 1.00 91.88 94 PHE A C 1
ATOM 688 O O . PHE A 1 94 ? 13.980 -10.212 -8.640 1.00 91.88 94 PHE A O 1
ATOM 695 N N . THR A 1 95 ? 12.576 -9.823 -10.352 1.00 91.50 95 THR A N 1
ATOM 696 C CA . THR A 1 95 ? 13.404 -10.399 -11.414 1.00 91.50 95 THR A CA 1
ATOM 697 C C . THR A 1 95 ? 13.570 -9.379 -12.536 1.00 91.50 95 THR A C 1
ATOM 699 O O . THR A 1 95 ? 12.600 -9.077 -13.229 1.00 91.50 95 THR A O 1
ATOM 702 N N . ASP A 1 96 ? 14.807 -8.912 -12.714 1.00 91.19 96 ASP A N 1
ATOM 703 C CA . ASP A 1 96 ? 15.268 -8.132 -13.872 1.00 91.19 96 ASP A CA 1
ATOM 704 C C . ASP A 1 96 ? 15.420 -9.067 -15.083 1.00 91.19 96 ASP A C 1
ATOM 706 O O . ASP A 1 96 ? 16.174 -10.055 -15.042 1.00 91.19 96 ASP A O 1
ATOM 710 N N . TYR A 1 97 ? 14.672 -8.796 -16.152 1.00 86.94 97 TYR A N 1
ATOM 711 C CA . TYR A 1 97 ? 14.706 -9.591 -17.369 1.00 86.94 97 TYR A CA 1
ATOM 712 C C . TYR A 1 97 ? 15.680 -9.017 -18.403 1.00 86.94 97 TYR A C 1
ATOM 714 O O . TYR A 1 97 ? 15.356 -8.152 -19.214 1.00 86.94 97 TYR A O 1
ATOM 722 N N . LEU A 1 98 ? 16.864 -9.634 -18.475 1.00 88.00 98 LEU A N 1
ATOM 723 C CA . LEU A 1 98 ? 17.890 -9.318 -19.473 1.00 88.00 98 LEU A CA 1
ATOM 724 C C . LEU A 1 98 ? 18.079 -10.479 -20.465 1.00 88.00 98 LEU A C 1
ATOM 726 O O . LEU A 1 98 ? 18.802 -11.441 -20.168 1.00 88.00 98 LEU A O 1
ATOM 730 N N . PRO A 1 99 ? 17.460 -10.434 -21.663 1.00 82.81 99 PRO A N 1
ATOM 731 C CA . PRO A 1 99 ? 17.615 -11.497 -22.644 1.00 82.81 99 PRO A CA 1
ATOM 732 C C . PRO A 1 99 ? 19.059 -11.588 -23.161 1.00 82.81 99 PRO A C 1
ATOM 734 O O . PRO A 1 99 ? 19.715 -10.595 -23.474 1.00 82.81 99 PRO A O 1
ATOM 737 N N . VAL A 1 100 ? 19.570 -12.814 -23.303 1.00 85.38 100 VAL A N 1
ATOM 738 C CA . VAL A 1 100 ? 20.933 -13.042 -23.809 1.00 85.38 100 VAL A CA 1
ATOM 739 C C . VAL A 1 100 ? 21.041 -12.578 -25.261 1.00 85.38 100 VAL A C 1
ATOM 741 O O . VAL A 1 100 ? 20.318 -13.060 -26.131 1.00 85.38 100 VAL A O 1
ATOM 744 N N . GLY A 1 101 ? 21.995 -11.683 -25.531 1.00 80.56 101 GLY A N 1
ATOM 745 C CA . GLY A 1 101 ? 22.201 -11.110 -26.864 1.00 80.56 101 GLY A CA 1
ATOM 746 C C . GLY A 1 101 ? 21.177 -10.039 -27.241 1.00 80.56 101 GLY A C 1
ATOM 747 O O . GLY A 1 101 ? 21.122 -9.652 -28.407 1.00 80.56 101 GLY A O 1
ATOM 748 N N . ALA A 1 102 ? 20.378 -9.580 -26.276 1.00 75.38 102 ALA A N 1
ATOM 749 C CA . ALA A 1 102 ? 19.511 -8.434 -26.451 1.00 75.38 102 ALA A CA 1
ATOM 750 C C . ALA A 1 102 ? 20.315 -7.151 -26.640 1.00 75.38 102 ALA A C 1
ATOM 752 O O . ALA A 1 102 ? 21.437 -7.011 -26.146 1.00 75.38 102 ALA A O 1
ATOM 753 N N . ASP A 1 103 ? 19.717 -6.219 -27.370 1.00 76.44 103 ASP A N 1
ATOM 754 C CA . ASP A 1 103 ? 20.266 -4.886 -27.518 1.00 76.44 103 ASP A CA 1
ATOM 755 C C . ASP A 1 103 ? 20.155 -4.152 -26.176 1.00 76.44 103 ASP A C 1
ATOM 757 O O . ASP A 1 103 ? 19.043 -3.920 -25.697 1.00 76.44 103 ASP A O 1
ATOM 761 N N . SER A 1 104 ? 21.297 -3.792 -25.579 1.00 73.19 104 SER A N 1
ATOM 762 C CA . SER A 1 104 ? 21.354 -3.023 -24.327 1.00 73.19 104 SER A CA 1
ATOM 763 C C . SER A 1 104 ? 20.751 -1.622 -24.460 1.00 73.19 104 SER A C 1
ATOM 765 O O . SER A 1 104 ? 20.574 -0.911 -23.476 1.00 73.19 104 SER A O 1
ATOM 767 N N . ASP A 1 105 ? 20.493 -1.202 -25.697 1.00 66.50 105 ASP A N 1
ATOM 768 C CA . ASP A 1 105 ? 19.816 0.042 -26.018 1.00 66.50 105 ASP A CA 1
ATOM 769 C C . ASP A 1 105 ? 18.289 -0.067 -25.910 1.00 66.50 105 ASP A C 1
ATOM 771 O O . ASP A 1 105 ? 17.615 0.959 -25.869 1.00 66.50 105 ASP A O 1
ATOM 775 N N . ILE A 1 106 ? 17.750 -1.292 -25.883 1.00 68.38 106 ILE A N 1
ATOM 776 C CA . ILE A 1 106 ? 16.315 -1.597 -25.786 1.00 68.38 106 ILE A CA 1
ATOM 777 C C . ILE A 1 106 ? 15.991 -2.233 -24.431 1.00 68.38 106 ILE A C 1
ATOM 779 O O . ILE A 1 106 ? 15.025 -1.828 -23.793 1.00 68.38 106 ILE A O 1
ATOM 783 N N . TYR A 1 107 ? 16.803 -3.197 -23.993 1.00 75.12 107 TYR A N 1
ATOM 784 C CA . TYR A 1 107 ? 16.724 -3.818 -22.671 1.00 75.12 107 TYR A CA 1
ATOM 785 C C . TYR A 1 107 ? 17.810 -3.223 -21.784 1.00 75.12 107 TYR A C 1
ATOM 787 O O . TYR A 1 107 ? 18.959 -3.124 -22.208 1.00 75.12 107 TYR A O 1
ATOM 795 N N . GLY A 1 108 ? 17.478 -2.845 -20.556 1.00 78.56 108 GLY A N 1
ATOM 796 C CA . GLY A 1 108 ? 18.430 -2.203 -19.659 1.00 78.56 108 GLY A CA 1
ATOM 797 C C . GLY A 1 108 ? 18.263 -2.718 -18.246 1.00 78.56 108 GLY A C 1
ATOM 798 O O . GLY A 1 108 ? 17.141 -2.835 -17.783 1.00 78.56 108 GLY A O 1
ATOM 799 N N . ALA A 1 109 ? 19.384 -2.982 -17.575 1.00 89.81 109 ALA A N 1
ATOM 800 C CA . ALA A 1 109 ? 19.368 -3.389 -16.176 1.00 89.81 109 ALA A CA 1
ATOM 801 C C . ALA A 1 109 ? 18.736 -2.303 -15.301 1.00 89.81 109 ALA A C 1
ATOM 803 O O . ALA A 1 109 ? 18.950 -1.105 -15.524 1.00 89.81 109 ALA A O 1
ATOM 804 N N . ASN A 1 110 ? 18.018 -2.742 -14.281 1.00 91.88 110 ASN A N 1
ATOM 805 C CA . ASN A 1 110 ? 17.315 -1.892 -13.335 1.00 91.88 110 ASN A CA 1
ATOM 806 C C . ASN A 1 110 ? 17.227 -2.554 -11.954 1.00 91.88 110 ASN A C 1
ATOM 808 O O . ASN A 1 110 ? 17.592 -3.713 -11.749 1.00 91.88 110 ASN A O 1
ATOM 812 N N . THR A 1 111 ? 16.757 -1.789 -10.976 1.00 95.31 111 THR A N 1
ATOM 813 C CA . THR A 1 111 ? 16.485 -2.288 -9.625 1.00 95.31 111 THR A CA 1
ATOM 814 C C . THR A 1 111 ? 14.996 -2.522 -9.385 1.00 95.31 111 THR A C 1
ATOM 816 O O . THR A 1 111 ? 14.139 -2.026 -10.121 1.00 95.31 111 THR A O 1
ATOM 819 N N . ALA A 1 112 ? 14.688 -3.231 -8.293 1.00 93.12 112 ALA A N 1
ATOM 820 C CA . ALA A 1 112 ? 13.320 -3.378 -7.806 1.00 93.12 112 ALA A CA 1
ATOM 821 C C . ALA A 1 112 ? 12.660 -2.006 -7.598 1.00 93.12 112 ALA A C 1
ATOM 823 O O . ALA A 1 112 ? 11.564 -1.784 -8.095 1.00 93.12 112 ALA A O 1
ATOM 824 N N . ASP A 1 113 ? 13.346 -1.060 -6.955 1.00 95.12 113 ASP A N 1
ATOM 825 C CA . ASP A 1 113 ? 12.816 0.285 -6.698 1.00 95.12 113 ASP A CA 1
ATOM 826 C C . ASP A 1 113 ? 12.523 1.038 -8.005 1.00 95.12 113 ASP A C 1
ATOM 828 O O . ASP A 1 113 ? 11.470 1.660 -8.157 1.00 95.12 113 ASP A O 1
ATOM 832 N N . GLU A 1 114 ? 13.426 0.944 -8.989 1.00 95.44 114 GLU A N 1
ATOM 833 C CA . GLU A 1 114 ? 13.219 1.547 -10.306 1.00 95.44 114 GLU A CA 1
ATOM 834 C C . GLU A 1 114 ? 12.029 0.925 -11.038 1.00 95.44 114 GLU A C 1
ATOM 836 O O . GLU A 1 114 ? 11.302 1.658 -11.710 1.00 95.44 114 GLU A O 1
ATOM 841 N N . TYR A 1 115 ? 11.817 -0.387 -10.922 1.00 94.88 115 TYR A N 1
ATOM 842 C CA . TYR A 1 115 ? 10.658 -1.067 -11.501 1.00 94.88 115 TYR A CA 1
ATOM 843 C C . TYR A 1 115 ? 9.362 -0.688 -10.774 1.00 94.88 115 TYR A C 1
ATOM 845 O O . TYR A 1 115 ? 8.412 -0.227 -11.400 1.00 94.88 115 TYR A O 1
ATOM 853 N N . LEU A 1 116 ? 9.339 -0.780 -9.443 1.00 96.00 116 LEU A N 1
ATOM 854 C CA . LEU A 1 116 ? 8.183 -0.451 -8.605 1.00 96.00 116 LEU A CA 1
ATOM 855 C C . LEU A 1 116 ? 7.756 1.018 -8.721 1.00 96.00 116 LEU A C 1
ATOM 857 O O . LEU A 1 116 ? 6.571 1.325 -8.595 1.00 96.00 116 LEU A O 1
ATOM 861 N N . SER A 1 117 ? 8.686 1.929 -9.022 1.00 96.94 117 SER A N 1
ATOM 862 C CA . SER A 1 117 ? 8.377 3.343 -9.280 1.00 96.94 117 SER A CA 1
ATOM 863 C C . SER A 1 117 ? 7.511 3.570 -10.528 1.00 96.94 117 SER A C 1
ATOM 865 O O . SER A 1 117 ? 6.950 4.651 -10.702 1.00 96.94 117 SER A O 1
ATOM 867 N N . GLN A 1 118 ? 7.381 2.566 -11.403 1.00 93.88 118 GLN A N 1
ATOM 868 C CA . GLN A 1 118 ? 6.526 2.637 -12.589 1.00 93.88 118 GLN A CA 1
ATOM 869 C C . GLN A 1 118 ? 5.052 2.347 -12.282 1.00 93.88 118 GLN A C 1
ATOM 871 O O . GLN A 1 118 ? 4.204 2.534 -13.154 1.00 93.88 118 GLN A O 1
ATOM 876 N N . PHE A 1 119 ? 4.740 1.905 -11.062 1.00 95.56 119 PHE A N 1
ATOM 877 C CA . PHE A 1 119 ? 3.408 1.462 -10.673 1.00 95.56 119 PHE A CA 1
ATOM 878 C C . PHE A 1 119 ? 2.794 2.430 -9.671 1.00 95.56 119 PHE A C 1
ATOM 880 O O . PHE A 1 119 ? 3.208 2.454 -8.512 1.00 95.56 119 PHE A O 1
ATOM 887 N N . LYS A 1 120 ? 1.814 3.226 -10.103 1.00 96.62 120 LYS A N 1
ATOM 888 C CA . LYS A 1 120 ? 1.058 4.116 -9.212 1.00 96.62 120 LYS A CA 1
ATOM 889 C C . LYS A 1 120 ? 0.021 3.339 -8.423 1.00 96.62 120 LYS A C 1
ATOM 891 O O . LYS A 1 120 ? -0.570 2.409 -8.958 1.00 96.62 120 LYS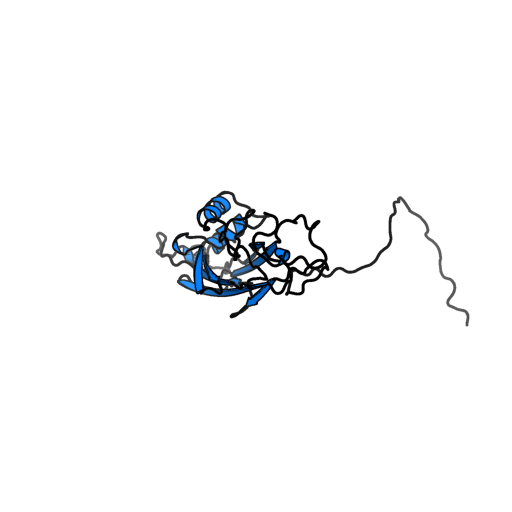 A O 1
ATOM 896 N N . VAL A 1 121 ? -0.219 3.759 -7.186 1.00 94.88 121 VAL A N 1
ATOM 897 C CA . VAL A 1 121 ? -1.197 3.163 -6.274 1.00 94.88 121 VAL A CA 1
ATOM 898 C C . VAL A 1 121 ? -2.265 4.191 -5.925 1.00 94.88 121 VAL A C 1
ATOM 900 O O . VAL A 1 121 ? -1.966 5.351 -5.651 1.00 94.88 121 VAL A O 1
ATOM 903 N N . THR A 1 122 ? -3.519 3.758 -5.925 1.00 94.75 122 THR A N 1
ATOM 904 C CA . THR A 1 122 ? -4.675 4.494 -5.405 1.00 94.75 122 THR A CA 1
ATOM 905 C C . THR A 1 122 ? -5.386 3.603 -4.393 1.00 94.75 122 THR A C 1
ATOM 907 O O . THR A 1 122 ? -5.538 2.404 -4.632 1.00 94.75 122 THR A O 1
ATOM 910 N N . LEU A 1 123 ? -5.793 4.186 -3.266 1.00 93.88 123 LEU A N 1
ATOM 911 C CA . LEU A 1 123 ? -6.537 3.520 -2.201 1.00 93.88 123 LEU A CA 1
ATOM 912 C C . LEU A 1 123 ? -7.827 4.295 -1.950 1.00 93.88 123 LEU A C 1
ATOM 914 O O . LEU A 1 123 ? -7.788 5.412 -1.430 1.00 93.88 123 LEU A O 1
ATOM 918 N N . LEU A 1 124 ? -8.954 3.691 -2.311 1.00 92.25 124 LEU A N 1
ATOM 919 C CA . LEU A 1 124 ? -10.289 4.223 -2.064 1.00 92.25 124 LEU A CA 1
ATOM 920 C C . LEU A 1 124 ? -10.980 3.337 -1.034 1.00 92.25 124 LEU A C 1
ATOM 922 O O . LEU A 1 124 ? -11.089 2.133 -1.233 1.00 92.25 124 LEU A O 1
ATOM 926 N N . LYS A 1 125 ? -11.450 3.917 0.061 1.00 90.88 125 LYS A N 1
ATOM 927 C CA . LYS A 1 125 ? -12.198 3.210 1.093 1.00 90.88 125 LYS A CA 1
ATOM 928 C C . LYS A 1 125 ? -13.668 3.599 1.026 1.00 90.88 125 LYS A C 1
ATOM 930 O O . LYS A 1 125 ? -13.984 4.781 0.950 1.00 90.88 125 LYS A O 1
ATOM 935 N N . THR A 1 126 ? -14.550 2.620 1.145 1.00 88.06 126 THR A N 1
ATOM 936 C CA . THR A 1 126 ? -15.993 2.820 1.276 1.00 88.06 126 THR A CA 1
ATOM 937 C C . THR A 1 126 ? -16.478 2.104 2.530 1.00 88.06 126 THR A C 1
ATOM 939 O O . THR A 1 126 ? -16.352 0.882 2.625 1.00 88.06 126 THR A O 1
ATOM 942 N N . GLY A 1 127 ? -17.040 2.852 3.478 1.00 80.50 127 GLY A N 1
ATOM 943 C CA . GLY A 1 127 ? -17.638 2.277 4.688 1.00 80.50 127 GLY A CA 1
ATOM 944 C C . GLY A 1 127 ? -19.084 1.826 4.491 1.00 80.50 127 GLY A C 1
ATOM 945 O O . GLY A 1 127 ? -19.708 2.108 3.462 1.00 80.50 127 GLY A O 1
ATOM 946 N N . ILE A 1 128 ? -19.664 1.183 5.508 1.00 73.62 128 ILE A N 1
ATOM 947 C CA . ILE A 1 128 ? -21.069 0.731 5.494 1.00 73.62 128 ILE A CA 1
ATOM 948 C C . ILE A 1 128 ? -22.072 1.872 5.244 1.00 73.62 128 ILE A C 1
ATOM 950 O O . ILE A 1 128 ? -23.144 1.659 4.672 1.00 73.62 128 ILE A O 1
ATOM 954 N N . GLU A 1 129 ? -21.723 3.103 5.632 1.00 70.25 129 GLU A N 1
ATOM 955 C CA . GLU A 1 129 ? -22.538 4.301 5.400 1.00 70.25 129 GLU A CA 1
ATOM 956 C C . GLU A 1 129 ? -22.559 4.746 3.920 1.00 70.25 129 GLU A C 1
ATOM 958 O O . GLU A 1 129 ? -23.357 5.608 3.546 1.00 70.25 129 GLU A O 1
ATOM 963 N N . GLY A 1 130 ? -21.715 4.148 3.067 1.00 68.00 130 GLY A N 1
ATOM 964 C CA . GLY A 1 130 ? -21.618 4.431 1.633 1.00 68.00 130 GLY A CA 1
ATOM 965 C C . GLY A 1 130 ? -20.860 5.715 1.289 1.00 68.00 130 GLY A C 1
ATOM 966 O O . GLY A 1 130 ? -20.962 6.194 0.161 1.00 68.00 130 GLY A O 1
ATOM 967 N N . ALA A 1 131 ? -20.147 6.301 2.253 1.00 75.12 131 ALA A N 1
ATOM 968 C CA . ALA A 1 131 ? -19.239 7.412 2.007 1.00 75.12 131 ALA A CA 1
ATOM 969 C C . ALA A 1 131 ? -17.890 6.882 1.507 1.00 75.12 131 ALA A C 1
ATOM 971 O O . ALA A 1 131 ? -17.297 6.008 2.141 1.00 75.12 131 ALA A O 1
ATOM 972 N N . ASP A 1 132 ? -17.426 7.446 0.394 1.00 83.06 132 ASP A N 1
ATOM 973 C CA . ASP A 1 132 ? -16.122 7.148 -0.185 1.00 83.06 132 ASP A CA 1
ATOM 974 C C . ASP A 1 132 ? -15.058 8.106 0.374 1.00 83.06 132 ASP A C 1
ATOM 976 O O . ASP A 1 132 ? -15.265 9.322 0.445 1.00 83.06 132 ASP A O 1
ATOM 980 N N . GLU A 1 133 ? -13.908 7.556 0.745 1.00 88.62 133 GLU A N 1
ATOM 981 C CA . GLU A 1 133 ? -12.730 8.266 1.229 1.00 88.62 133 GLU A CA 1
ATOM 982 C C . GLU A 1 133 ? -11.499 7.833 0.429 1.00 88.62 133 GLU A C 1
ATOM 984 O O . GLU A 1 133 ? -11.118 6.664 0.419 1.00 88.62 133 GLU A O 1
ATOM 989 N N . GLU A 1 134 ? -10.851 8.783 -0.240 1.00 90.50 134 GLU A N 1
ATOM 990 C CA . GLU A 1 134 ? -9.557 8.549 -0.882 1.00 90.50 134 GLU A CA 1
ATOM 991 C C . GLU A 1 134 ? -8.452 8.629 0.180 1.00 90.50 134 GLU A C 1
ATOM 993 O O . GLU A 1 134 ? -8.107 9.712 0.650 1.00 90.50 134 GLU A O 1
ATOM 998 N N . ILE A 1 135 ? -7.891 7.477 0.558 1.00 93.25 135 ILE A N 1
ATOM 999 C CA . ILE A 1 135 ? -6.724 7.403 1.452 1.00 93.25 135 ILE A CA 1
ATOM 1000 C C . ILE A 1 135 ? -5.466 7.824 0.685 1.00 93.25 135 ILE A C 1
ATOM 1002 O O . ILE A 1 135 ? -4.629 8.559 1.208 1.00 93.25 135 ILE A O 1
ATOM 1006 N N . ILE A 1 136 ? -5.351 7.347 -0.558 1.00 94.62 136 ILE A N 1
ATOM 1007 C CA . ILE A 1 136 ? -4.335 7.748 -1.533 1.00 94.62 136 ILE A CA 1
ATOM 1008 C C . ILE A 1 136 ? -5.070 8.011 -2.841 1.00 94.62 136 ILE A C 1
ATOM 1010 O O . ILE A 1 136 ? -5.638 7.083 -3.418 1.00 94.62 136 ILE A O 1
ATOM 1014 N N . SER A 1 137 ? -5.048 9.251 -3.317 1.00 92.94 137 SER A N 1
ATOM 1015 C CA . SER A 1 137 ? -5.666 9.638 -4.582 1.00 92.94 137 SER A CA 1
ATOM 1016 C C . SER A 1 137 ? -4.717 9.409 -5.761 1.00 92.94 137 SER A C 1
ATOM 1018 O O . SER A 1 137 ? -3.490 9.371 -5.630 1.00 92.94 137 SER A O 1
ATOM 1020 N N . SER A 1 138 ? -5.272 9.343 -6.971 1.00 88.56 138 SER A N 1
ATOM 1021 C CA . SER A 1 138 ? -4.464 9.265 -8.196 1.00 88.56 138 SER A CA 1
ATOM 1022 C C . SER A 1 138 ? -3.606 10.520 -8.432 1.00 88.56 138 SER A C 1
ATOM 1024 O O . SER A 1 138 ? -2.564 10.451 -9.091 1.00 88.56 138 SER A O 1
ATOM 1026 N N . ALA A 1 139 ? -4.003 11.668 -7.868 1.00 91.38 139 ALA A N 1
ATOM 1027 C CA . ALA A 1 139 ? -3.272 12.928 -7.973 1.00 91.38 139 ALA A CA 1
ATOM 1028 C C . ALA A 1 139 ? -1.998 12.958 -7.111 1.00 91.38 139 ALA A C 1
ATOM 1030 O O . ALA A 1 139 ? -1.081 13.728 -7.414 1.00 91.38 139 ALA A O 1
ATOM 1031 N N . ASP A 1 140 ? -1.907 12.103 -6.091 1.00 93.94 140 ASP A N 1
ATOM 1032 C CA . ASP A 1 140 ? -0.776 12.079 -5.162 1.00 93.94 140 ASP A CA 1
ATOM 1033 C C . ASP A 1 140 ? 0.494 11.480 -5.777 1.00 93.94 140 ASP A C 1
ATOM 1035 O O . ASP A 1 140 ? 1.606 11.737 -5.315 1.00 93.94 140 ASP A O 1
ATOM 1039 N N . ASN A 1 141 ? 0.353 10.727 -6.875 1.00 94.62 141 ASN A N 1
ATOM 1040 C CA . ASN A 1 141 ? 1.460 10.064 -7.572 1.00 94.62 141 ASN A CA 1
ATOM 1041 C C . ASN A 1 141 ? 2.317 9.185 -6.641 1.00 94.62 141 ASN A C 1
ATOM 1043 O O . ASN A 1 141 ? 3.547 9.135 -6.777 1.00 94.62 141 ASN A O 1
ATOM 1047 N N . ILE A 1 142 ? 1.666 8.509 -5.694 1.00 97.69 142 ILE A N 1
ATOM 1048 C CA . ILE A 1 142 ? 2.286 7.474 -4.871 1.00 97.69 142 ILE A CA 1
ATOM 1049 C C . ILE A 1 142 ? 2.469 6.216 -5.706 1.00 97.69 142 ILE A C 1
ATOM 1051 O O . ILE A 1 142 ? 1.584 5.822 -6.462 1.00 97.69 142 ILE A O 1
ATOM 1055 N N . THR A 1 143 ? 3.639 5.605 -5.577 1.00 97.69 143 THR A N 1
ATOM 1056 C CA . THR A 1 143 ? 4.031 4.390 -6.283 1.00 97.69 143 THR A CA 1
ATOM 1057 C C . THR A 1 143 ? 4.240 3.231 -5.318 1.00 97.69 143 THR A C 1
ATOM 1059 O O . THR A 1 143 ? 4.377 3.435 -4.110 1.00 97.69 143 THR A O 1
ATOM 1062 N N . LEU A 1 144 ? 4.325 2.008 -5.842 1.00 96.62 144 LEU A N 1
ATOM 1063 C CA . LEU A 1 144 ? 4.691 0.841 -5.033 1.00 96.62 144 LEU A CA 1
ATOM 1064 C C . LEU A 1 144 ? 6.069 0.998 -4.382 1.00 96.62 144 LEU A C 1
ATOM 1066 O O . LEU A 1 144 ? 6.252 0.553 -3.252 1.00 96.62 144 LEU A O 1
ATOM 1070 N N . ALA A 1 145 ? 7.010 1.670 -5.055 1.00 97.94 145 ALA A N 1
ATOM 1071 C CA . ALA A 1 145 ? 8.317 1.975 -4.477 1.00 97.94 145 ALA A CA 1
ATOM 1072 C C . ALA A 1 145 ? 8.185 2.911 -3.270 1.00 97.94 145 ALA A C 1
ATOM 1074 O O . ALA A 1 145 ? 8.818 2.672 -2.250 1.00 97.94 145 ALA A O 1
ATOM 1075 N N . ASP A 1 146 ? 7.334 3.939 -3.358 1.00 98.25 146 ASP A N 1
ATOM 1076 C CA . ASP A 1 146 ? 7.133 4.870 -2.244 1.00 98.25 146 ASP A CA 1
ATOM 1077 C C . ASP A 1 146 ? 6.558 4.158 -1.013 1.00 98.25 146 ASP A C 1
ATOM 1079 O O . ASP A 1 146 ? 7.000 4.425 0.097 1.00 98.25 146 ASP A O 1
ATOM 1083 N N . ILE A 1 147 ? 5.604 3.237 -1.198 1.00 96.62 147 ILE A N 1
ATOM 1084 C CA . ILE A 1 147 ? 5.038 2.450 -0.091 1.00 96.62 147 ILE A CA 1
ATOM 1085 C C . ILE A 1 147 ? 6.095 1.504 0.480 1.00 96.62 147 ILE A C 1
ATOM 1087 O O . ILE A 1 147 ? 6.359 1.542 1.678 1.00 96.62 147 ILE A O 1
ATOM 1091 N N . TYR A 1 148 ? 6.753 0.714 -0.370 1.00 96.31 148 TYR A N 1
ATOM 1092 C CA . TYR A 1 148 ? 7.787 -0.233 0.046 1.00 96.31 148 TYR A CA 1
ATOM 1093 C C . TYR A 1 148 ? 8.905 0.440 0.843 1.00 96.31 148 TYR A C 1
ATOM 1095 O O . TYR A 1 148 ? 9.195 0.038 1.967 1.00 96.31 148 TYR A O 1
ATOM 1103 N N . LEU A 1 149 ? 9.470 1.518 0.305 1.00 97.81 149 LEU A N 1
ATOM 1104 C CA . LEU A 1 149 ? 10.550 2.260 0.942 1.00 97.81 149 LEU A CA 1
ATOM 1105 C C . LEU A 1 149 ? 10.083 3.075 2.156 1.00 97.81 149 LEU A C 1
ATOM 1107 O O . LEU A 1 149 ? 10.914 3.518 2.938 1.00 97.81 149 LEU A O 1
ATOM 1111 N N . ALA A 1 150 ? 8.783 3.311 2.341 1.00 97.12 150 ALA A N 1
ATOM 1112 C CA . ALA A 1 150 ? 8.281 4.028 3.510 1.00 97.12 150 ALA A CA 1
ATOM 1113 C C . ALA A 1 150 ? 7.872 3.110 4.667 1.00 97.12 150 ALA A C 1
ATOM 1115 O O . ALA A 1 150 ? 7.968 3.535 5.817 1.00 97.12 150 ALA A O 1
ATOM 1116 N N . THR A 1 151 ? 7.421 1.887 4.375 1.00 94.56 151 THR A N 1
ATOM 1117 C CA . THR A 1 151 ? 6.859 0.975 5.384 1.00 94.56 151 THR A CA 1
ATOM 1118 C C . THR A 1 151 ? 7.776 -0.194 5.722 1.00 94.56 151 THR A C 1
ATOM 1120 O O . THR A 1 151 ? 7.679 -0.746 6.813 1.00 94.56 151 THR A O 1
ATOM 1123 N N . ASN A 1 152 ? 8.661 -0.607 4.809 1.00 93.75 152 ASN A N 1
ATOM 1124 C CA . ASN A 1 152 ? 9.521 -1.759 5.049 1.00 93.75 152 ASN A CA 1
ATOM 1125 C C . ASN A 1 152 ? 10.690 -1.389 5.978 1.00 93.75 152 ASN A C 1
ATOM 1127 O O . ASN A 1 152 ? 11.533 -0.576 5.584 1.00 93.75 152 ASN A O 1
ATOM 1131 N N . PRO A 1 153 ? 10.816 -2.003 7.168 1.00 90.12 153 PRO A N 1
ATOM 1132 C CA . PRO A 1 153 ? 11.833 -1.628 8.151 1.00 90.12 153 PRO A CA 1
ATOM 1133 C C . PRO A 1 153 ? 13.273 -1.813 7.652 1.00 90.12 153 PRO A C 1
ATOM 1135 O O . PRO A 1 153 ? 14.170 -1.105 8.113 1.00 90.12 153 PRO A O 1
ATOM 1138 N N . ASP A 1 154 ? 13.498 -2.717 6.696 1.00 93.88 154 ASP A N 1
ATOM 1139 C CA . ASP A 1 154 ? 14.821 -2.995 6.137 1.00 93.88 154 ASP A CA 1
ATOM 1140 C C . ASP A 1 154 ? 15.183 -2.074 4.959 1.00 93.88 154 ASP A C 1
ATOM 1142 O O . ASP A 1 154 ? 16.330 -2.087 4.508 1.00 93.88 154 ASP A O 1
ATOM 1146 N N . GLN A 1 155 ? 14.233 -1.281 4.449 1.00 95.31 155 GLN A N 1
ATOM 1147 C CA . GLN A 1 155 ? 14.392 -0.468 3.232 1.00 95.31 155 GLN A CA 1
ATOM 1148 C C . GLN A 1 155 ? 14.013 1.005 3.418 1.00 95.31 155 GLN A C 1
ATOM 1150 O O . GLN A 1 155 ? 13.892 1.731 2.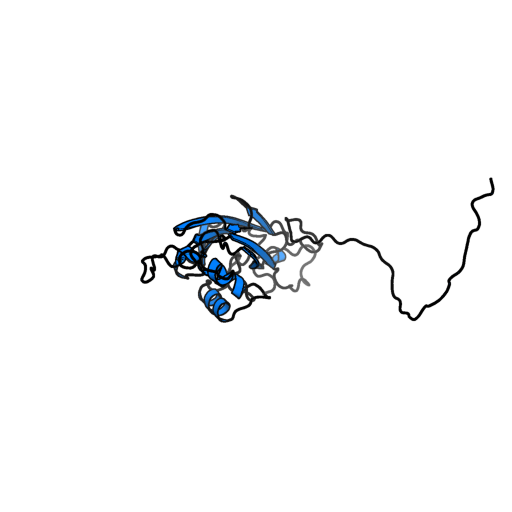434 1.00 95.31 155 GLN A O 1
ATOM 1155 N N . LEU A 1 156 ? 13.822 1.450 4.665 1.00 95.69 156 LEU A N 1
ATOM 1156 C CA . LEU A 1 156 ? 13.313 2.786 4.969 1.00 95.69 156 LEU A CA 1
ATOM 1157 C C . LEU A 1 156 ? 14.112 3.904 4.279 1.00 95.69 156 LEU A C 1
ATOM 1159 O O . LEU A 1 156 ? 15.284 4.134 4.591 1.00 95.69 156 LEU A O 1
ATOM 1163 N N . ASP A 1 157 ? 13.435 4.660 3.418 1.00 97.31 157 ASP A N 1
ATOM 1164 C CA . ASP A 1 157 ? 13.945 5.862 2.772 1.00 97.31 157 ASP A CA 1
ATOM 1165 C C . ASP A 1 157 ? 13.199 7.114 3.278 1.00 97.31 157 ASP A C 1
ATOM 1167 O O . ASP A 1 157 ? 11.977 7.229 3.134 1.00 97.31 157 ASP A O 1
ATOM 1171 N N . PRO A 1 158 ? 13.904 8.110 3.847 1.00 97.38 158 PRO A N 1
ATOM 1172 C CA . PRO A 1 158 ? 13.270 9.320 4.366 1.00 97.38 158 PRO A CA 1
ATOM 1173 C C . PRO A 1 158 ? 12.506 10.149 3.324 1.00 97.38 158 PRO A C 1
ATOM 1175 O O . PRO A 1 158 ? 11.587 10.880 3.700 1.00 97.38 158 PRO A O 1
ATOM 1178 N N . VAL A 1 159 ? 12.879 10.083 2.040 1.00 97.44 159 VAL A N 1
ATOM 1179 C CA . VAL A 1 159 ? 12.191 10.826 0.973 1.00 97.44 159 VAL A CA 1
ATOM 1180 C C . VAL A 1 159 ? 10.866 10.149 0.644 1.00 97.44 159 VAL A C 1
ATOM 1182 O O . VAL A 1 159 ? 9.849 10.840 0.566 1.00 97.44 159 VAL A O 1
ATOM 1185 N N . ALA A 1 160 ? 10.854 8.820 0.531 1.00 97.50 160 ALA A N 1
ATOM 1186 C CA . ALA A 1 160 ? 9.635 8.034 0.369 1.00 97.50 160 ALA A CA 1
ATOM 1187 C C . ALA A 1 160 ? 8.672 8.239 1.549 1.00 97.50 160 ALA A C 1
ATOM 1189 O O . ALA A 1 160 ? 7.506 8.565 1.333 1.00 97.50 160 ALA A O 1
ATOM 1190 N N . ILE A 1 161 ? 9.173 8.180 2.790 1.00 97.12 161 ILE A N 1
ATOM 1191 C CA . ILE A 1 161 ? 8.383 8.455 4.004 1.00 97.12 161 ILE A CA 1
ATOM 1192 C C . ILE A 1 161 ?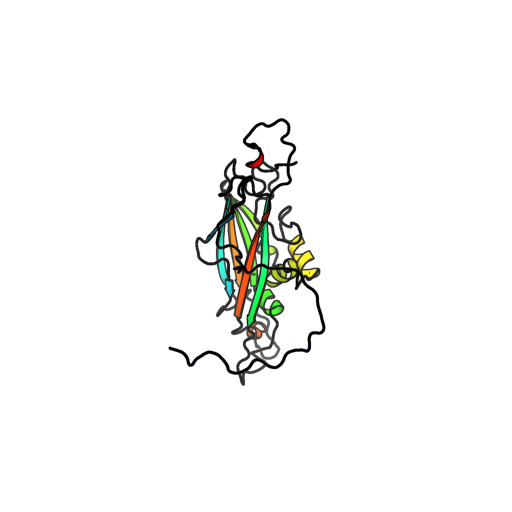 7.744 9.846 3.937 1.00 97.12 161 ILE A C 1
ATOM 1194 O O . ILE A 1 161 ? 6.542 9.995 4.159 1.00 97.12 161 ILE A O 1
ATOM 1198 N N . ALA A 1 162 ? 8.530 10.881 3.628 1.00 96.50 162 ALA A N 1
ATOM 1199 C CA . ALA A 1 162 ? 8.029 12.251 3.553 1.00 96.50 162 ALA A CA 1
ATOM 1200 C C . ALA A 1 162 ? 6.992 12.428 2.434 1.00 96.50 162 ALA A C 1
ATOM 1202 O O . ALA A 1 162 ? 6.003 13.132 2.624 1.00 96.50 162 ALA A O 1
ATOM 1203 N N . LYS A 1 163 ? 7.201 11.785 1.279 1.00 96.94 163 LYS A N 1
ATOM 1204 C CA . LYS A 1 163 ? 6.265 11.833 0.153 1.00 96.94 163 LYS A CA 1
ATOM 1205 C C . LYS A 1 163 ? 4.952 11.130 0.494 1.00 96.94 163 LYS A C 1
ATOM 1207 O O . LYS A 1 163 ? 3.891 11.717 0.303 1.00 96.94 163 LYS A O 1
ATOM 1212 N N . LEU A 1 164 ? 5.026 9.911 1.024 1.00 96.38 164 LEU A N 1
ATOM 1213 C CA . LEU A 1 164 ? 3.859 9.100 1.355 1.00 96.38 164 LEU A CA 1
ATOM 1214 C C . LEU A 1 164 ? 3.036 9.723 2.486 1.00 96.38 164 LEU A C 1
ATOM 1216 O O . LEU A 1 164 ? 1.834 9.916 2.338 1.00 96.38 164 LEU A O 1
ATOM 1220 N N . SER A 1 165 ? 3.685 10.123 3.581 1.00 94.94 165 SER A N 1
ATOM 1221 C CA . SER A 1 165 ? 3.002 10.772 4.710 1.00 94.94 165 SER A CA 1
ATOM 1222 C C . SER A 1 165 ? 2.353 12.113 4.355 1.00 94.94 165 SER A C 1
ATOM 1224 O O . SER A 1 165 ? 1.377 12.495 4.992 1.00 94.94 165 SER A O 1
ATOM 1226 N N . ALA A 1 166 ? 2.874 12.834 3.355 1.00 94.06 166 ALA A N 1
ATOM 1227 C CA . ALA A 1 166 ? 2.281 14.083 2.879 1.00 94.06 166 ALA A CA 1
ATOM 1228 C C . ALA A 1 166 ? 1.093 13.871 1.926 1.00 94.06 166 ALA A C 1
ATOM 1230 O O . ALA A 1 166 ? 0.251 14.761 1.815 1.00 94.06 166 ALA A O 1
ATOM 1231 N N . ALA A 1 167 ? 1.055 12.735 1.226 1.00 93.06 167 ALA A N 1
ATOM 1232 C CA . ALA A 1 167 ? -0.027 12.353 0.322 1.00 93.06 167 ALA A CA 1
ATOM 1233 C C . ALA A 1 167 ? -1.236 11.768 1.059 1.00 93.06 167 ALA A C 1
ATOM 1235 O O . ALA A 1 167 ? -2.375 11.999 0.671 1.00 93.06 167 ALA A O 1
ATOM 1236 N N . ILE A 1 168 ? -0.986 11.000 2.118 1.00 89.12 168 ILE A N 1
ATOM 1237 C CA . ILE A 1 168 ? -2.041 10.307 2.850 1.00 89.12 168 ILE A CA 1
ATOM 1238 C C . ILE A 1 168 ? -2.892 11.300 3.650 1.00 89.12 168 ILE A C 1
ATOM 1240 O O . ILE A 1 168 ? -2.374 12.179 4.344 1.00 89.12 168 ILE A O 1
ATOM 1244 N N . GLY A 1 169 ? -4.216 11.132 3.571 1.00 70.50 169 GLY A N 1
ATOM 1245 C CA . GLY A 1 169 ? -5.191 11.946 4.295 1.00 70.50 169 GLY A CA 1
ATOM 1246 C C . GLY A 1 169 ? -4.960 11.995 5.815 1.00 70.50 169 GLY A C 1
ATOM 1247 O O . GLY A 1 169 ? -4.382 11.090 6.425 1.00 70.50 169 GLY A O 1
ATOM 1248 N N . ASN A 1 170 ? -5.428 13.072 6.457 1.00 75.69 170 ASN A N 1
ATOM 1249 C CA . ASN A 1 170 ? -5.268 13.275 7.901 1.00 75.69 170 ASN A CA 1
ATOM 1250 C C . ASN A 1 170 ? -5.764 12.061 8.706 1.00 75.69 170 ASN A C 1
ATOM 1252 O O . ASN A 1 170 ? -6.936 11.709 8.643 1.00 75.69 170 ASN A O 1
ATOM 1256 N N . GLY A 1 171 ? -4.880 11.492 9.531 1.00 82.62 171 GLY A N 1
ATOM 1257 C CA . GLY A 1 171 ? -5.194 10.373 10.427 1.00 82.62 171 GLY A CA 1
ATOM 1258 C C . GLY A 1 171 ? -4.949 8.980 9.838 1.00 82.62 171 GLY A C 1
ATOM 1259 O O . GLY A 1 171 ? -5.014 8.009 10.585 1.00 82.62 171 GLY A O 1
ATOM 1260 N N . HIS A 1 172 ? -4.591 8.884 8.554 1.00 92.69 172 HIS A N 1
ATOM 1261 C CA . HIS A 1 172 ? -4.256 7.614 7.908 1.00 92.69 172 HIS A CA 1
ATOM 1262 C C . HIS A 1 172 ? -2.751 7.300 7.893 1.00 92.69 172 HIS A C 1
ATOM 1264 O O . HIS A 1 172 ? -2.368 6.179 7.590 1.00 92.69 172 HIS A O 1
ATOM 1270 N N . TRP A 1 173 ? -1.872 8.242 8.247 1.00 93.81 173 TRP A N 1
ATOM 1271 C CA . TRP A 1 173 ? -0.452 7.948 8.473 1.00 93.81 173 TRP A CA 1
ATOM 1272 C C . TRP A 1 173 ? -0.197 7.702 9.963 1.00 93.81 173 TRP A C 1
ATOM 1274 O O . TRP A 1 173 ? -0.222 8.643 10.760 1.00 93.81 173 TRP A O 1
ATOM 1284 N N . VAL A 1 174 ? 0.035 6.443 10.345 1.00 90.19 174 VAL A N 1
ATOM 1285 C CA . VAL A 1 174 ? 0.175 6.015 11.747 1.00 90.19 174 VAL A CA 1
ATOM 1286 C C . VAL A 1 174 ? 1.426 5.157 11.889 1.00 90.19 174 VAL A C 1
ATOM 1288 O O . VAL A 1 174 ? 1.587 4.171 11.182 1.00 90.19 174 VAL A O 1
ATOM 1291 N N . ASP A 1 175 ? 2.330 5.545 12.792 1.00 88.19 175 ASP A N 1
ATOM 1292 C CA . ASP A 1 175 ? 3.545 4.793 13.141 1.00 88.19 175 ASP A CA 1
ATOM 1293 C C . ASP A 1 175 ? 4.365 4.282 11.941 1.00 88.19 175 ASP A C 1
ATOM 1295 O O . ASP A 1 175 ? 4.895 3.173 11.959 1.00 88.19 175 ASP A O 1
ATOM 1299 N N . GLY A 1 176 ? 4.476 5.088 10.882 1.00 89.50 176 GLY A N 1
ATOM 1300 C CA . GLY A 1 176 ? 5.242 4.729 9.682 1.00 89.50 176 GLY A CA 1
ATOM 1301 C C . GLY A 1 176 ? 4.496 3.849 8.675 1.00 89.50 176 GLY A C 1
ATOM 1302 O O . GLY A 1 176 ? 5.124 3.321 7.765 1.00 89.50 176 GLY A O 1
ATOM 1303 N N . HIS A 1 177 ? 3.184 3.682 8.836 1.00 90.19 177 HIS A N 1
ATOM 1304 C CA . HIS A 1 177 ? 2.353 2.807 8.017 1.00 90.19 177 HIS A CA 1
ATOM 1305 C C . HIS A 1 177 ? 1.102 3.529 7.507 1.00 90.19 177 HIS A C 1
ATOM 1307 O O . HIS A 1 177 ? 0.683 4.559 8.049 1.00 90.19 177 HIS A O 1
ATOM 1313 N N . VAL A 1 178 ? 0.486 2.956 6.470 1.00 93.56 178 VAL A N 1
ATOM 1314 C CA . VAL A 1 178 ? -0.799 3.420 5.932 1.00 93.56 178 VAL A CA 1
ATOM 1315 C C . VAL A 1 178 ? -1.926 2.728 6.694 1.00 93.56 178 VAL A C 1
ATOM 1317 O O . VAL A 1 178 ? -2.142 1.534 6.531 1.00 93.56 178 VAL A O 1
ATOM 1320 N N . ASN A 1 179 ? -2.649 3.456 7.534 1.00 93.94 179 ASN A N 1
ATOM 1321 C CA . ASN A 1 179 ? -3.838 2.954 8.207 1.00 93.94 179 ASN A CA 1
ATOM 1322 C C . ASN A 1 179 ? -5.013 2.917 7.226 1.00 93.94 179 ASN A C 1
ATOM 1324 O O . ASN A 1 179 ? -5.368 3.935 6.638 1.00 93.94 179 ASN A O 1
ATOM 1328 N N . LEU A 1 180 ? -5.620 1.751 7.057 1.00 91.69 180 LEU A N 1
ATOM 1329 C CA . LEU A 1 180 ? -6.782 1.528 6.205 1.00 91.69 180 LEU A CA 1
ATOM 1330 C C . LEU A 1 180 ? -8.107 1.661 6.959 1.00 91.69 180 LEU A C 1
ATOM 1332 O O . LEU A 1 180 ? -9.143 1.860 6.330 1.00 91.69 180 LEU A O 1
ATOM 1336 N N . ALA A 1 181 ? -8.077 1.567 8.289 1.00 89.50 181 ALA A N 1
ATOM 1337 C CA . ALA A 1 181 ? -9.263 1.742 9.111 1.00 89.50 181 ALA A CA 1
ATOM 1338 C C . ALA A 1 181 ? -9.704 3.210 9.134 1.00 89.50 181 ALA A C 1
ATOM 1340 O O . ALA A 1 181 ? -8.939 4.130 8.830 1.00 89.50 181 ALA A O 1
ATOM 1341 N N . SER A 1 182 ? -10.956 3.449 9.507 1.00 88.25 182 SER A N 1
ATOM 1342 C CA . SER A 1 182 ? -11.505 4.796 9.582 1.00 88.25 182 SER A CA 1
ATOM 1343 C C . SER A 1 182 ? -10.773 5.703 10.576 1.00 88.25 182 SER A C 1
ATOM 1345 O O . SER A 1 182 ? -10.716 5.446 11.777 1.00 88.25 182 SER A O 1
ATOM 1347 N N . ALA A 1 183 ? -10.264 6.835 10.084 1.00 83.94 183 ALA A N 1
ATOM 1348 C CA . ALA A 1 183 ? -9.685 7.891 10.913 1.00 83.94 183 ALA A CA 1
ATOM 1349 C C . ALA A 1 183 ? -10.737 8.897 11.432 1.00 83.94 183 ALA A C 1
ATOM 1351 O O . ALA A 1 183 ? -10.393 9.901 12.076 1.00 83.94 183 ALA A O 1
ATOM 1352 N N . ALA A 1 184 ? -12.025 8.657 11.150 1.00 82.31 184 ALA A N 1
ATOM 1353 C CA . ALA A 1 184 ? -13.114 9.555 11.506 1.00 82.31 184 ALA A CA 1
ATOM 1354 C C . ALA A 1 184 ? -13.163 9.772 13.017 1.00 82.31 184 ALA A C 1
ATOM 1356 O O . ALA A 1 184 ? -13.129 8.830 13.789 1.00 82.31 184 ALA A O 1
ATOM 1357 N N . GLN A 1 185 ? -13.289 11.017 13.471 1.00 83.25 185 GLN A N 1
ATOM 1358 C CA . GLN A 1 185 ? -13.283 11.372 14.894 1.00 83.25 185 GLN A CA 1
ATOM 1359 C C . GLN A 1 185 ? -14.680 11.217 15.539 1.00 83.25 185 GLN A C 1
ATOM 1361 O O . GLN A 1 185 ? -15.203 12.154 16.148 1.00 83.25 185 GLN A O 1
ATOM 1366 N N . ASN A 1 186 ? -15.304 10.048 15.384 1.00 84.88 186 ASN A N 1
ATOM 1367 C CA . ASN A 1 186 ? -16.648 9.723 15.875 1.00 84.88 186 ASN A CA 1
ATOM 1368 C C . ASN A 1 186 ? -16.734 8.245 16.330 1.00 84.88 186 ASN A C 1
ATOM 1370 O O . ASN A 1 186 ? -15.717 7.628 16.617 1.00 84.88 186 ASN A O 1
ATOM 1374 N N . GLN A 1 187 ? -17.942 7.687 16.454 1.00 81.62 187 GLN A N 1
ATOM 1375 C CA . GLN A 1 187 ? -18.146 6.292 16.879 1.00 81.62 187 GLN A CA 1
ATOM 1376 C C . GLN A 1 187 ? -17.673 5.239 15.858 1.00 81.62 187 GLN A C 1
ATOM 1378 O O . GLN A 1 187 ? -17.690 4.060 16.181 1.00 81.62 187 GLN A O 1
ATOM 1383 N N . TRP A 1 188 ? -17.266 5.667 14.662 1.00 85.94 188 TRP A N 1
ATOM 1384 C CA . TRP A 1 188 ? -16.753 4.843 13.569 1.00 85.94 188 TRP A CA 1
ATOM 1385 C C . TRP A 1 188 ? -15.235 5.005 13.401 1.00 85.94 188 TRP A C 1
ATOM 1387 O O . TRP A 1 188 ? -14.721 4.787 12.315 1.00 85.94 188 TRP A O 1
ATOM 1397 N N . THR A 1 189 ? -14.493 5.486 14.413 1.00 88.12 189 THR A N 1
ATOM 1398 C CA . THR A 1 189 ? -13.019 5.425 14.362 1.00 88.12 189 THR A CA 1
ATOM 1399 C C . THR A 1 189 ? -12.566 3.966 14.456 1.00 88.12 189 THR A C 1
ATOM 1401 O O . THR A 1 189 ? -12.981 3.260 15.374 1.00 88.12 189 THR A O 1
ATOM 1404 N N . GLY A 1 190 ? -11.645 3.542 13.596 1.00 88.25 190 GLY A N 1
ATOM 1405 C CA . GLY A 1 190 ? -11.178 2.161 13.538 1.00 88.25 190 GLY A CA 1
ATOM 1406 C C . GLY A 1 190 ? -12.210 1.236 12.890 1.00 88.25 190 GLY A C 1
ATOM 1407 O O . GLY A 1 190 ? -12.880 1.642 11.949 1.00 88.25 190 GLY A O 1
ATOM 1408 N N . LEU A 1 191 ? -12.325 0.006 13.397 1.00 88.88 191 LEU A N 1
ATOM 1409 C CA . LEU A 1 191 ? -13.392 -0.951 13.075 1.00 88.88 191 LEU A CA 1
ATOM 1410 C C . LEU A 1 191 ? -14.050 -1.409 14.391 1.00 88.88 191 LEU A C 1
ATOM 1412 O O . LEU A 1 191 ? -13.604 -2.393 15.004 1.00 88.88 191 LEU A O 1
ATOM 1416 N N . PRO A 1 192 ? -15.048 -0.666 14.903 1.00 89.88 192 PRO A N 1
ATOM 1417 C CA . PRO A 1 192 ? -15.793 -1.064 16.093 1.00 89.88 192 PRO A CA 1
ATOM 1418 C C . PRO A 1 192 ? -16.617 -2.337 15.853 1.00 89.88 192 PRO A C 1
ATOM 1420 O O . PRO A 1 192 ? -17.081 -2.614 14.749 1.00 89.88 192 PRO A O 1
ATOM 1423 N N . VAL A 1 193 ? -16.841 -3.095 16.926 1.00 88.06 193 VAL A N 1
ATOM 1424 C CA . VAL A 1 193 ? -17.814 -4.201 16.941 1.00 88.06 193 VAL A CA 1
ATOM 1425 C C . VAL A 1 193 ? -19.233 -3.641 17.097 1.00 88.06 193 VAL A C 1
ATOM 1427 O O . VAL A 1 193 ? -20.192 -4.190 16.554 1.00 88.06 193 VAL A O 1
ATOM 1430 N N . ASN A 1 194 ? -19.373 -2.529 17.829 1.00 87.56 194 ASN A N 1
ATOM 1431 C CA . ASN A 1 194 ? -20.649 -1.874 18.090 1.00 87.56 194 ASN A CA 1
ATOM 1432 C C . ASN A 1 194 ? -20.524 -0.330 18.047 1.00 87.56 194 ASN A C 1
ATOM 1434 O O . ASN A 1 194 ? -19.803 0.237 18.869 1.00 87.56 194 ASN A O 1
ATOM 1438 N N . PRO A 1 195 ? -21.240 0.376 17.148 1.00 86.56 195 PRO A N 1
ATOM 1439 C CA . PRO A 1 195 ? -22.020 -0.187 16.046 1.00 86.56 195 PRO A CA 1
ATOM 1440 C C . PRO A 1 195 ? -21.119 -0.994 15.102 1.00 86.56 195 PRO A C 1
ATOM 1442 O O . PRO A 1 195 ? -19.959 -0.647 14.925 1.00 86.56 195 PRO A O 1
ATOM 1445 N N . ALA A 1 196 ? -21.642 -2.084 14.539 1.00 85.75 196 ALA A N 1
ATOM 1446 C CA . ALA A 1 196 ? -20.864 -2.935 13.643 1.00 85.75 196 ALA A CA 1
ATOM 1447 C C . ALA A 1 196 ? -20.468 -2.157 12.386 1.00 85.75 196 ALA A C 1
ATOM 1449 O O . ALA A 1 196 ? -21.347 -1.625 11.698 1.00 85.75 196 ALA A O 1
ATOM 1450 N N . ASP A 1 197 ? -19.169 -2.123 12.100 1.00 83.06 197 ASP A N 1
ATOM 1451 C CA . ASP A 1 197 ? -18.596 -1.438 10.948 1.00 83.06 197 ASP A CA 1
ATOM 1452 C C . ASP A 1 197 ? -17.818 -2.406 10.065 1.00 83.06 197 ASP A C 1
ATOM 1454 O O . ASP A 1 197 ? -17.073 -3.257 10.553 1.00 83.06 197 ASP A O 1
ATOM 1458 N N . PHE A 1 198 ? -17.978 -2.246 8.758 1.00 84.12 198 PHE A N 1
ATOM 1459 C CA . PHE A 1 198 ? -17.094 -2.871 7.792 1.00 84.12 198 PHE A CA 1
ATOM 1460 C C . PHE A 1 198 ? -16.758 -1.856 6.712 1.00 84.12 198 PHE A C 1
ATOM 1462 O O . PHE A 1 198 ? -17.628 -1.160 6.180 1.00 84.12 198 PHE A O 1
ATOM 1469 N N . ASP A 1 199 ? -15.485 -1.846 6.352 1.00 86.56 199 ASP A N 1
ATOM 1470 C CA . ASP A 1 199 ? -14.943 -1.003 5.303 1.00 86.56 199 ASP A CA 1
ATOM 1471 C C . ASP A 1 199 ? -14.529 -1.883 4.125 1.00 86.56 199 ASP A C 1
ATOM 1473 O O . ASP A 1 199 ? -14.067 -3.011 4.285 1.00 86.56 199 ASP A O 1
ATOM 1477 N N . THR A 1 200 ? -14.687 -1.383 2.906 1.00 89.75 200 THR A N 1
ATOM 1478 C CA . THR A 1 200 ? -14.084 -1.988 1.716 1.00 89.75 200 THR A CA 1
ATOM 1479 C C . THR A 1 200 ? -13.026 -1.050 1.179 1.00 89.75 200 THR A C 1
ATOM 1481 O O . THR A 1 200 ? -13.330 0.093 0.856 1.00 89.75 200 THR A O 1
ATOM 1484 N N . VAL A 1 201 ? -11.796 -1.536 1.053 1.00 90.12 201 VAL A N 1
ATOM 1485 C CA . VAL A 1 201 ? -10.696 -0.807 0.424 1.00 90.12 201 VAL A CA 1
ATOM 1486 C C . VAL A 1 201 ? -10.505 -1.328 -0.993 1.00 90.12 201 VAL A C 1
ATOM 1488 O O . VAL A 1 201 ? -10.143 -2.484 -1.203 1.00 90.12 201 VAL A O 1
ATOM 1491 N N . GLU A 1 202 ? -10.738 -0.472 -1.975 1.00 91.06 202 GLU A N 1
ATOM 1492 C CA . GLU A 1 202 ? -10.310 -0.668 -3.350 1.00 91.06 202 GLU A CA 1
ATOM 1493 C C . GLU A 1 202 ? -8.853 -0.206 -3.496 1.00 91.06 202 GLU A C 1
ATOM 1495 O O . GLU A 1 202 ? -8.541 0.981 -3.388 1.00 91.06 202 GLU A O 1
ATOM 1500 N N . MET A 1 203 ? -7.958 -1.156 -3.764 1.00 90.19 203 MET A N 1
ATOM 1501 C CA . MET A 1 203 ? -6.572 -0.898 -4.141 1.00 90.19 203 MET A CA 1
ATOM 1502 C C . MET A 1 203 ? -6.430 -1.031 -5.653 1.00 90.19 203 MET A C 1
ATOM 1504 O O . MET A 1 203 ? -6.587 -2.121 -6.206 1.00 90.19 203 MET A O 1
ATOM 1508 N N . SER A 1 204 ? -6.092 0.073 -6.312 1.00 90.94 204 SER A N 1
ATOM 1509 C CA . SER A 1 204 ? -5.838 0.126 -7.750 1.00 90.94 204 SER A CA 1
ATOM 1510 C C . SER A 1 204 ? -4.364 0.421 -8.012 1.00 90.94 204 SER A C 1
ATOM 1512 O O . SER A 1 204 ? -3.809 1.371 -7.464 1.00 90.94 204 SER A O 1
ATOM 1514 N N . ILE A 1 205 ? -3.736 -0.400 -8.854 1.00 90.50 205 ILE A N 1
ATOM 1515 C CA . ILE A 1 205 ? -2.343 -0.271 -9.281 1.00 90.50 205 ILE A CA 1
ATOM 1516 C C . ILE A 1 205 ? -2.313 -0.052 -10.796 1.00 90.50 205 ILE A C 1
ATOM 1518 O O . ILE A 1 205 ? -2.872 -0.845 -11.553 1.00 90.50 205 ILE A O 1
ATOM 1522 N N . GLU A 1 206 ? -1.651 1.008 -11.246 1.00 91.38 206 GLU A N 1
ATOM 1523 C CA . GLU A 1 206 ? -1.502 1.373 -12.659 1.00 91.38 206 GLU A CA 1
ATOM 1524 C C . GLU A 1 206 ? -0.030 1.311 -13.069 1.00 91.38 206 GLU A C 1
ATOM 1526 O O . GLU A 1 206 ? 0.795 2.006 -12.475 1.00 91.38 206 GLU A O 1
ATOM 1531 N N . PHE A 1 207 ? 0.299 0.559 -14.124 1.00 90.81 207 PHE A N 1
ATOM 1532 C CA . PHE A 1 207 ? 1.585 0.714 -14.803 1.00 90.81 207 PHE A CA 1
ATOM 1533 C C . PHE A 1 207 ? 1.536 2.005 -15.625 1.00 90.81 207 PHE A C 1
ATOM 1535 O O . PHE A 1 207 ? 0.929 2.050 -16.690 1.00 90.81 207 PHE A O 1
ATOM 1542 N N . VAL A 1 208 ? 2.173 3.063 -15.133 1.00 88.88 208 VAL A N 1
ATOM 1543 C CA . VAL A 1 208 ? 2.110 4.401 -15.730 1.00 88.88 208 VAL A CA 1
ATOM 1544 C C . VAL A 1 208 ? 2.635 4.391 -17.162 1.00 88.88 208 VAL A C 1
ATOM 1546 O O . VAL A 1 208 ? 3.759 3.963 -17.406 1.00 88.88 208 VAL A O 1
ATOM 1549 N N . GLU A 1 209 ? 1.861 4.932 -18.102 1.00 87.69 209 GLU A N 1
ATOM 1550 C CA . GLU A 1 209 ? 2.303 5.163 -19.480 1.00 87.69 209 GLU A CA 1
ATOM 1551 C C . GLU A 1 209 ? 2.980 6.530 -19.633 1.00 87.69 209 GLU A C 1
ATOM 1553 O O . GLU A 1 209 ? 2.406 7.573 -19.308 1.00 87.69 209 GLU A O 1
ATOM 1558 N N . TYR A 1 210 ? 4.195 6.541 -20.186 1.00 83.81 210 TYR A N 1
ATOM 1559 C CA . TYR A 1 210 ? 4.811 7.755 -20.717 1.00 83.81 210 TYR A CA 1
ATOM 1560 C C . TYR A 1 210 ? 5.636 7.462 -21.969 1.00 83.81 210 TYR A C 1
ATOM 1562 O O . TYR A 1 210 ? 6.171 6.374 -22.148 1.00 83.81 210 TYR A O 1
ATOM 1570 N N . SER A 1 211 ? 5.764 8.467 -22.840 1.00 82.94 211 SER A N 1
ATOM 1571 C CA . SER A 1 211 ? 6.565 8.377 -24.064 1.00 82.94 211 SER A CA 1
ATOM 1572 C C . SER A 1 211 ? 7.734 9.352 -23.984 1.00 82.94 211 SER A C 1
ATOM 1574 O O . SER A 1 211 ? 7.624 10.526 -24.350 1.00 82.94 211 SER A O 1
ATOM 1576 N N . ILE A 1 212 ? 8.848 8.861 -23.443 1.00 83.44 212 ILE A N 1
ATOM 1577 C CA . ILE A 1 212 ? 10.139 9.548 -23.461 1.00 83.44 212 ILE A CA 1
ATOM 1578 C C . ILE A 1 212 ? 11.064 8.692 -24.308 1.00 83.44 212 ILE A C 1
ATOM 1580 O O . ILE A 1 212 ? 11.275 7.515 -24.020 1.00 83.44 212 ILE A O 1
ATOM 1584 N N . ARG A 1 213 ? 11.601 9.298 -25.368 1.00 82.94 213 ARG A N 1
ATOM 1585 C CA . ARG A 1 213 ? 12.446 8.613 -26.340 1.00 82.94 213 ARG A CA 1
ATOM 1586 C C . ARG A 1 213 ? 13.858 9.154 -26.321 1.00 82.94 213 ARG A C 1
ATOM 1588 O O . ARG A 1 213 ? 14.064 10.368 -26.284 1.00 82.94 213 ARG A O 1
ATOM 1595 N N . ASP A 1 214 ? 14.814 8.248 -26.447 1.00 77.69 214 ASP A N 1
ATOM 1596 C CA . ASP A 1 214 ? 16.209 8.611 -26.637 1.00 77.69 214 ASP A CA 1
ATOM 1597 C C . ASP A 1 214 ? 16.475 9.185 -28.049 1.00 77.69 214 ASP A C 1
ATOM 1599 O O . ASP A 1 214 ? 15.598 9.261 -28.917 1.00 77.69 214 ASP A O 1
ATOM 1603 N N . ALA A 1 215 ? 17.726 9.570 -28.319 1.00 82.38 215 ALA A N 1
ATOM 1604 C CA . ALA A 1 215 ? 18.139 10.112 -29.618 1.00 82.38 215 ALA A CA 1
ATOM 1605 C C . ALA A 1 215 ? 17.971 9.131 -30.802 1.00 82.38 215 ALA A C 1
ATOM 1607 O O . ALA A 1 215 ? 18.068 9.547 -31.959 1.00 82.38 215 ALA A O 1
ATOM 1608 N N . ARG A 1 216 ? 17.740 7.841 -30.529 1.00 80.75 216 ARG A N 1
ATOM 1609 C CA . ARG A 1 216 ? 17.505 6.778 -31.516 1.00 80.75 216 ARG A CA 1
ATOM 1610 C C . ARG A 1 216 ? 16.010 6.516 -31.725 1.00 80.75 216 ARG A C 1
ATOM 1612 O O . ARG A 1 216 ? 15.649 5.808 -32.663 1.00 80.75 216 ARG A O 1
ATOM 1619 N N . GLY A 1 217 ? 15.144 7.112 -30.904 1.00 78.12 217 GLY A N 1
ATOM 1620 C CA . GLY A 1 217 ? 13.696 6.940 -30.948 1.00 78.12 217 GLY A CA 1
ATOM 1621 C C . GLY A 1 217 ? 13.179 5.752 -30.133 1.00 78.12 217 GLY A C 1
ATOM 1622 O O . GLY A 1 217 ? 12.009 5.392 -30.312 1.00 78.12 217 GLY A O 1
ATOM 1623 N N . VAL A 1 218 ? 14.020 5.155 -29.279 1.00 79.38 218 VAL A N 1
ATOM 1624 C CA . VAL A 1 218 ? 13.668 4.042 -28.383 1.00 79.38 218 VAL A CA 1
ATOM 1625 C C . VAL A 1 218 ? 13.012 4.597 -27.121 1.00 79.38 218 VAL A C 1
ATOM 1627 O O . VAL A 1 218 ? 13.505 5.573 -26.563 1.00 79.38 218 VAL A O 1
ATOM 1630 N N . GLU A 1 219 ? 11.897 3.997 -26.698 1.00 84.50 219 GLU A N 1
ATOM 1631 C CA . GLU A 1 219 ? 11.190 4.381 -25.468 1.00 84.50 219 GLU A CA 1
ATOM 1632 C C . GLU A 1 219 ? 12.005 3.981 -24.232 1.00 84.50 219 GLU A C 1
ATOM 1634 O O . GLU A 1 219 ? 12.424 2.830 -24.113 1.00 84.50 219 GLU A O 1
ATOM 1639 N N . GLU A 1 220 ? 12.181 4.906 -23.289 1.00 84.62 220 GLU A N 1
ATOM 1640 C CA . GLU A 1 220 ? 12.929 4.664 -22.048 1.00 84.62 220 GLU A CA 1
ATOM 1641 C C . GLU A 1 220 ? 12.289 3.567 -21.181 1.00 84.62 220 GLU A C 1
ATOM 1643 O O . GLU A 1 220 ? 13.007 2.823 -20.513 1.00 84.62 220 GLU A O 1
ATOM 1648 N N . GLN A 1 221 ? 10.959 3.400 -21.236 1.00 85.81 221 GLN A N 1
ATOM 1649 C CA . GLN A 1 221 ? 10.249 2.343 -20.500 1.00 85.81 221 GLN A CA 1
ATOM 1650 C C . GLN A 1 221 ? 10.549 0.926 -20.993 1.00 85.81 221 GLN A C 1
ATOM 1652 O O . GLN A 1 221 ? 10.278 -0.027 -20.266 1.00 85.81 221 GLN A O 1
ATOM 1657 N N . ASN A 1 222 ? 11.136 0.756 -22.184 1.00 82.50 222 ASN A N 1
ATOM 1658 C CA . ASN A 1 222 ? 11.477 -0.575 -22.691 1.00 82.50 222 ASN A CA 1
ATOM 1659 C C . ASN A 1 222 ? 12.474 -1.310 -21.788 1.00 82.50 222 ASN A C 1
ATOM 1661 O O . ASN A 1 222 ? 12.489 -2.538 -21.794 1.00 82.50 222 ASN A O 1
ATOM 1665 N N . LYS A 1 223 ? 13.249 -0.584 -20.968 1.00 84.12 223 LYS A N 1
ATOM 1666 C CA . LYS A 1 223 ? 14.169 -1.205 -20.012 1.00 84.12 223 LYS A CA 1
ATOM 1667 C C . LYS A 1 223 ? 13.464 -2.129 -19.011 1.00 84.12 223 LYS A C 1
ATOM 1669 O O . LYS A 1 223 ? 14.081 -3.074 -18.564 1.00 84.12 223 LYS A O 1
ATOM 1674 N N . TYR A 1 224 ? 12.177 -1.897 -18.737 1.00 86.81 224 TYR A N 1
ATOM 1675 C CA . TYR A 1 224 ? 11.355 -2.706 -17.828 1.00 86.81 224 TYR A CA 1
ATOM 1676 C C . TYR A 1 224 ? 10.662 -3.894 -18.515 1.00 86.81 224 TYR A C 1
ATOM 1678 O O . TYR A 1 224 ? 9.810 -4.569 -17.934 1.00 86.81 224 TYR A O 1
ATOM 1686 N N . GLN A 1 225 ? 10.921 -4.109 -19.806 1.00 82.06 225 GLN A N 1
ATOM 1687 C CA . GLN A 1 225 ? 10.199 -5.104 -20.582 1.00 82.06 225 GLN A CA 1
ATOM 1688 C C . GLN A 1 225 ? 10.570 -6.522 -20.144 1.00 82.06 225 GLN A C 1
ATOM 1690 O O . GLN A 1 225 ? 11.677 -6.984 -20.390 1.00 82.06 225 GLN A O 1
ATOM 1695 N N . GLY A 1 226 ? 9.578 -7.262 -19.646 1.00 82.38 226 GLY A N 1
ATOM 1696 C CA . GLY A 1 226 ? 9.737 -8.659 -19.236 1.00 82.38 226 GLY A CA 1
ATOM 1697 C C . GLY A 1 226 ? 10.087 -8.830 -17.761 1.00 82.38 226 GLY A C 1
ATOM 1698 O O . GLY A 1 226 ? 10.081 -9.966 -17.287 1.00 82.38 226 GLY A O 1
ATOM 1699 N N . ASP A 1 227 ? 10.320 -7.728 -17.051 1.00 86.38 227 ASP A N 1
ATOM 1700 C CA . ASP A 1 227 ? 10.504 -7.716 -15.607 1.00 86.38 227 ASP A CA 1
ATOM 1701 C C . ASP A 1 227 ? 9.276 -8.256 -14.880 1.00 86.38 227 ASP A C 1
ATOM 1703 O O . ASP A 1 227 ? 8.130 -8.143 -15.337 1.00 86.38 227 ASP A O 1
ATOM 1707 N N . THR A 1 228 ? 9.521 -8.837 -13.709 1.00 87.25 228 THR A N 1
ATOM 1708 C CA . THR A 1 228 ? 8.456 -9.333 -12.839 1.00 87.25 228 THR A CA 1
ATOM 1709 C C . THR A 1 228 ? 8.745 -9.030 -11.381 1.00 87.25 228 THR A C 1
ATOM 1711 O O . THR A 1 228 ? 9.899 -9.084 -10.957 1.00 87.25 228 THR A O 1
ATOM 1714 N N . ALA A 1 229 ? 7.697 -8.793 -10.598 1.00 87.38 229 ALA A N 1
ATOM 1715 C CA . ALA A 1 229 ? 7.794 -8.696 -9.148 1.00 87.38 229 ALA A CA 1
ATOM 1716 C C . ALA A 1 229 ? 6.635 -9.440 -8.476 1.00 87.38 229 ALA A C 1
ATOM 1718 O O . ALA A 1 229 ? 5.476 -9.227 -8.834 1.00 87.38 229 ALA A O 1
ATOM 1719 N N . ASP A 1 230 ? 6.946 -10.275 -7.484 1.00 86.06 230 ASP A N 1
ATOM 1720 C CA . ASP A 1 230 ? 5.958 -10.746 -6.509 1.00 86.06 230 ASP A CA 1
ATOM 1721 C C . ASP A 1 230 ? 6.010 -9.837 -5.283 1.00 86.06 230 ASP A C 1
ATOM 1723 O O . ASP A 1 230 ? 7.074 -9.685 -4.675 1.00 86.06 230 ASP A O 1
ATOM 1727 N N . ILE A 1 231 ? 4.879 -9.227 -4.934 1.00 84.31 231 ILE A N 1
ATOM 1728 C CA . ILE A 1 231 ? 4.787 -8.248 -3.848 1.00 84.31 231 ILE A CA 1
ATOM 1729 C C . ILE A 1 231 ? 3.878 -8.793 -2.755 1.00 84.31 231 ILE A C 1
ATOM 1731 O O . ILE A 1 231 ? 2.717 -9.126 -3.014 1.00 84.31 231 ILE A O 1
ATOM 1735 N N . THR A 1 232 ? 4.415 -8.843 -1.537 1.00 83.31 232 THR A N 1
ATOM 1736 C CA . THR A 1 232 ? 3.669 -9.235 -0.339 1.00 83.31 232 THR A CA 1
ATOM 1737 C C . THR A 1 232 ? 3.236 -7.987 0.411 1.00 83.31 232 THR A C 1
ATOM 1739 O O . THR A 1 232 ? 4.081 -7.242 0.917 1.00 83.31 232 THR A O 1
ATOM 1742 N N . PHE A 1 233 ? 1.926 -7.784 0.490 1.00 83.19 233 PHE A N 1
ATOM 1743 C CA . PHE A 1 233 ? 1.322 -6.772 1.345 1.00 83.19 233 PHE A CA 1
ATOM 1744 C C . PHE A 1 233 ? 0.927 -7.404 2.676 1.00 83.19 233 PHE A C 1
ATOM 1746 O O . PHE A 1 233 ? 0.374 -8.504 2.694 1.00 83.19 233 PHE A O 1
ATOM 1753 N N . THR A 1 234 ? 1.164 -6.688 3.768 1.00 82.38 234 THR A N 1
ATOM 1754 C CA . THR A 1 234 ? 0.801 -7.125 5.120 1.00 82.38 234 THR A CA 1
ATOM 1755 C C . THR A 1 234 ? -0.198 -6.146 5.720 1.00 82.38 234 THR A C 1
ATOM 1757 O O . THR A 1 234 ? -0.074 -4.937 5.527 1.00 82.38 234 THR A O 1
ATOM 1760 N N . LEU A 1 235 ? -1.191 -6.680 6.437 1.00 83.69 235 LEU A N 1
ATOM 1761 C CA . LEU A 1 235 ? -2.170 -5.917 7.207 1.00 83.69 235 LEU A CA 1
ATOM 1762 C C . LEU A 1 235 ? -2.016 -6.248 8.695 1.00 83.69 235 LEU A C 1
ATOM 1764 O O . LEU A 1 235 ? -2.257 -7.380 9.109 1.00 83.69 235 LEU A O 1
ATOM 1768 N N . GLU A 1 236 ? -1.632 -5.263 9.502 1.00 83.00 236 GLU A N 1
ATOM 1769 C CA . GLU A 1 236 ? -1.509 -5.396 10.957 1.00 83.00 236 GLU A CA 1
ATOM 1770 C C . GLU A 1 236 ? -2.694 -4.711 11.655 1.00 83.00 236 GLU A C 1
ATOM 1772 O O . GLU A 1 236 ? -2.818 -3.486 11.624 1.00 83.00 236 GLU A O 1
ATOM 1777 N N . ALA A 1 237 ? -3.557 -5.484 12.319 1.00 83.31 237 ALA A N 1
ATOM 1778 C CA . ALA A 1 237 ? -4.628 -4.937 13.153 1.00 83.31 237 ALA A CA 1
ATOM 1779 C C . ALA A 1 237 ? -4.117 -4.608 14.567 1.00 83.31 237 ALA A C 1
ATOM 1781 O O . ALA A 1 237 ? -3.527 -5.461 15.233 1.00 83.31 237 ALA A O 1
ATOM 1782 N N . ARG A 1 238 ? -4.392 -3.396 15.065 1.00 83.06 238 ARG A N 1
ATOM 1783 C CA . ARG A 1 238 ? -4.028 -2.955 16.424 1.00 83.06 238 ARG A CA 1
ATOM 1784 C C . ARG A 1 238 ? -5.246 -2.591 17.258 1.0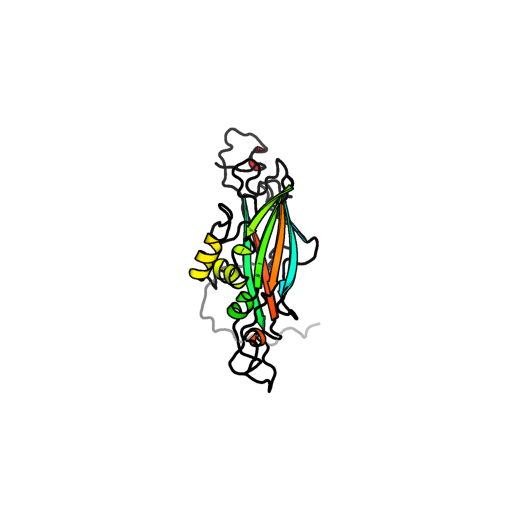0 83.06 238 ARG A C 1
ATOM 1786 O O . ARG A 1 238 ? -6.249 -2.104 16.744 1.00 83.06 238 ARG A O 1
ATOM 1793 N N . GLN A 1 239 ? -5.139 -2.802 18.565 1.00 77.31 239 GLN A N 1
ATOM 1794 C CA . GLN A 1 239 ? -6.185 -2.494 19.541 1.00 77.31 239 GLN A CA 1
ATOM 1795 C C . GLN A 1 239 ? -6.084 -1.069 20.091 1.00 77.31 239 GLN A C 1
ATOM 1797 O O . GLN A 1 239 ? -5.052 -0.403 19.985 1.00 77.31 239 GLN A O 1
ATOM 1802 N N . TRP A 1 240 ? -7.175 -0.631 20.717 1.00 79.44 240 TRP A N 1
ATOM 1803 C CA . TRP A 1 240 ? -7.199 0.549 21.576 1.00 79.44 240 TRP A CA 1
ATOM 1804 C C . TRP A 1 240 ? -6.422 0.320 22.883 1.00 79.44 240 TRP A C 1
ATOM 1806 O O . TRP A 1 240 ? -6.122 -0.815 23.260 1.00 79.44 240 TRP A O 1
ATOM 1816 N N . GLU A 1 241 ? -6.075 1.411 23.568 1.00 75.56 241 GLU A N 1
ATOM 1817 C CA . GLU A 1 241 ? -5.441 1.336 24.887 1.00 75.56 241 GLU A CA 1
ATOM 1818 C C . GLU A 1 241 ? -6.418 0.782 25.936 1.00 75.56 241 GLU A C 1
ATOM 1820 O O . GLU A 1 241 ? -7.634 0.812 25.763 1.00 75.56 241 GLU A O 1
ATOM 1825 N N . GLY A 1 242 ? -5.881 0.256 27.039 1.00 71.69 242 GLY A N 1
ATOM 1826 C CA . GLY A 1 242 ? -6.710 -0.229 28.141 1.00 71.69 242 GLY A CA 1
ATOM 1827 C C . GLY A 1 242 ? -7.413 0.909 28.886 1.00 71.69 242 GLY A C 1
ATOM 1828 O O . GLY A 1 242 ? -6.878 2.009 29.005 1.00 71.69 242 GLY A O 1
ATOM 1829 N N . GLN A 1 243 ? -8.577 0.612 29.459 1.00 69.38 243 GLN A N 1
ATOM 1830 C CA . GLN A 1 243 ? -9.370 1.541 30.270 1.00 69.38 243 GLN A CA 1
ATOM 1831 C C . GLN A 1 243 ? -9.506 1.066 31.726 1.00 69.38 243 GLN A C 1
ATOM 1833 O O . GLN A 1 243 ? -9.342 -0.119 32.032 1.00 69.38 243 GLN A O 1
ATOM 1838 N N . ASP A 1 244 ? -9.803 1.998 32.636 1.00 74.50 244 ASP A N 1
ATOM 1839 C CA . ASP A 1 244 ? -10.137 1.664 34.022 1.00 74.50 244 ASP A CA 1
ATOM 1840 C C . ASP A 1 244 ? -11.577 1.143 34.095 1.00 74.50 244 ASP A C 1
ATOM 1842 O O . ASP A 1 244 ? -12.535 1.890 33.925 1.00 74.50 244 ASP A O 1
ATOM 1846 N N . VAL A 1 245 ? -11.709 -0.157 34.348 1.00 74.62 245 VAL A N 1
ATOM 1847 C CA . VAL A 1 245 ? -12.990 -0.871 34.452 1.00 74.62 245 VAL A CA 1
ATOM 1848 C C . VAL A 1 245 ? -13.355 -1.178 35.903 1.00 74.62 245 VAL A C 1
ATOM 1850 O O . VAL A 1 245 ? -14.142 -2.078 36.169 1.00 74.62 245 VAL A O 1
ATOM 1853 N N . SER A 1 246 ? -12.752 -0.484 36.874 1.00 74.94 246 SER A N 1
ATOM 1854 C CA . SER A 1 246 ? -12.967 -0.768 38.300 1.00 74.94 246 SER A CA 1
ATOM 1855 C C . SER A 1 246 ? -14.416 -0.587 38.766 1.00 74.94 246 SER A C 1
ATOM 1857 O O . SER A 1 246 ? -14.817 -1.246 39.727 1.00 74.94 246 SER A O 1
ATOM 1859 N N . ASP A 1 247 ? -15.199 0.239 38.065 1.00 68.31 247 ASP A N 1
ATOM 1860 C CA . ASP A 1 247 ? -16.634 0.441 38.302 1.00 68.31 247 ASP A CA 1
ATOM 1861 C C . ASP A 1 247 ? -17.535 -0.477 37.438 1.00 68.31 247 ASP A C 1
ATOM 1863 O O . ASP A 1 247 ? -18.760 -0.449 37.583 1.00 68.31 247 ASP A O 1
ATOM 1867 N N . GLU A 1 248 ? -16.956 -1.305 36.559 1.00 64.25 248 GLU A N 1
ATOM 1868 C CA . GLU A 1 248 ? -17.677 -2.257 35.707 1.00 64.25 248 GLU A CA 1
ATOM 1869 C C . GLU A 1 248 ? -17.538 -3.697 36.238 1.00 64.25 248 GLU A C 1
ATOM 1871 O O . GLU A 1 248 ? -16.441 -4.208 36.469 1.00 64.25 248 GLU A O 1
ATOM 1876 N N . GLU A 1 249 ? -18.662 -4.397 36.423 1.00 61.00 249 GLU A N 1
ATOM 1877 C CA . GLU A 1 249 ? -18.669 -5.814 36.807 1.00 61.00 249 GLU A CA 1
ATOM 1878 C C . GLU A 1 249 ? -19.027 -6.701 35.606 1.00 61.00 249 GLU A C 1
ATOM 1880 O O . GLU A 1 249 ? -20.130 -6.628 35.066 1.00 61.00 249 GLU A O 1
ATOM 1885 N N . GLY A 1 250 ? -18.128 -7.616 35.232 1.00 71.19 250 GLY A N 1
ATOM 1886 C CA . GLY A 1 250 ? -18.396 -8.624 34.203 1.00 71.19 250 GLY A CA 1
ATOM 1887 C C . GLY A 1 250 ? -17.928 -8.220 32.804 1.00 71.19 250 GLY A C 1
ATOM 1888 O O . GLY A 1 250 ? -16.734 -8.026 32.593 1.00 71.19 250 GLY A O 1
ATOM 1889 N N . TYR A 1 251 ? -18.843 -8.225 31.832 1.00 75.38 251 TYR A N 1
ATOM 1890 C CA . TYR A 1 251 ? -18.542 -7.897 30.437 1.00 75.38 251 TYR A CA 1
ATOM 1891 C C . TYR A 1 251 ? -18.461 -6.380 30.250 1.00 75.38 251 TYR A C 1
ATOM 1893 O O . TYR A 1 251 ? -19.380 -5.670 30.646 1.00 75.38 251 TYR A O 1
ATOM 1901 N N . VAL A 1 252 ? -17.380 -5.909 29.634 1.00 80.50 252 VAL A N 1
ATOM 1902 C CA . VAL A 1 252 ? -17.076 -4.484 29.455 1.00 80.50 252 VAL A CA 1
ATOM 1903 C C . VAL A 1 252 ? -17.523 -4.073 28.053 1.00 80.50 252 VAL A C 1
ATOM 1905 O O . VAL A 1 252 ? -16.762 -4.197 27.095 1.00 80.50 252 VAL A O 1
ATOM 1908 N N . GLU A 1 253 ? -18.781 -3.646 27.911 1.00 83.12 253 GLU A N 1
ATOM 1909 C CA . GLU A 1 253 ? -19.396 -3.317 26.606 1.00 83.12 253 GLU A CA 1
ATOM 1910 C C . GLU A 1 253 ? -18.653 -2.197 25.866 1.00 83.12 253 GLU A C 1
ATOM 1912 O O . GLU A 1 253 ? -18.595 -2.177 24.639 1.00 83.12 253 GLU A O 1
ATOM 1917 N N . SER A 1 254 ? -18.028 -1.282 26.603 1.00 81.44 254 SER A N 1
ATOM 1918 C CA . SER A 1 254 ? -17.215 -0.205 26.041 1.00 81.44 254 SER A CA 1
ATOM 1919 C C . SER A 1 254 ? -16.042 -0.732 25.198 1.00 81.44 254 SER A C 1
ATOM 1921 O O . SER A 1 254 ? -15.622 -0.051 24.265 1.00 81.44 254 SER A O 1
ATOM 1923 N N . ASN A 1 255 ? -15.544 -1.957 25.438 1.00 83.25 255 ASN A N 1
ATOM 1924 C CA . ASN A 1 255 ? -14.478 -2.599 24.642 1.00 83.25 255 ASN A CA 1
ATOM 1925 C C . ASN A 1 255 ? -14.878 -2.936 23.199 1.00 83.25 255 ASN A C 1
ATOM 1927 O O . ASN A 1 255 ? -14.003 -3.144 22.357 1.00 83.25 255 ASN A O 1
ATOM 1931 N N . GLU A 1 256 ? -16.174 -2.961 22.897 1.00 86.06 256 GLU A N 1
ATOM 1932 C CA . GLU A 1 256 ? -16.695 -3.149 21.540 1.00 86.06 256 GLU A CA 1
ATOM 1933 C C . GLU A 1 256 ? -16.718 -1.850 20.723 1.00 86.06 256 GLU A C 1
ATOM 1935 O O . GLU A 1 256 ? -16.883 -1.891 19.502 1.00 86.06 256 GLU A O 1
ATOM 1940 N N . GLN A 1 257 ? -16.590 -0.700 21.386 1.00 87.38 257 GLN A N 1
ATOM 1941 C CA . GLN A 1 257 ? -16.829 0.615 20.803 1.00 87.38 257 GLN A CA 1
ATOM 1942 C C . GLN A 1 257 ? -15.518 1.295 20.399 1.00 87.38 257 GLN A C 1
ATOM 1944 O O . GLN A 1 257 ? -14.466 1.100 21.011 1.00 87.38 257 GLN A O 1
ATOM 1949 N N . ALA A 1 258 ? -15.589 2.139 19.369 1.00 82.81 258 ALA A N 1
ATOM 1950 C CA . ALA A 1 258 ? -14.492 3.028 19.009 1.00 82.81 258 ALA A CA 1
ATOM 1951 C C . ALA A 1 258 ? -14.139 3.966 20.174 1.00 82.81 258 ALA A C 1
ATOM 1953 O O . ALA A 1 258 ? -14.984 4.278 21.016 1.00 82.81 258 ALA A O 1
ATOM 1954 N N . ARG A 1 259 ? -12.906 4.489 20.174 1.00 78.12 259 ARG A N 1
ATOM 1955 C CA . ARG A 1 259 ? -12.414 5.449 21.182 1.00 78.12 259 ARG A CA 1
ATOM 1956 C C . ARG A 1 259 ? -12.396 4.907 22.608 1.00 78.12 259 ARG A C 1
ATOM 1958 O O . ARG A 1 259 ? -12.463 5.673 23.566 1.00 78.12 259 ARG A O 1
ATOM 1965 N N . ASN A 1 260 ? -12.266 3.594 22.746 1.00 67.62 260 ASN A N 1
ATOM 1966 C CA . ASN A 1 260 ? -11.999 2.988 24.035 1.00 67.62 260 ASN A CA 1
ATOM 1967 C C . ASN A 1 260 ? -10.642 3.473 24.590 1.00 67.62 260 ASN A C 1
ATOM 1969 O O . ASN A 1 260 ? -9.668 3.571 23.841 1.00 67.62 260 ASN A O 1
ATOM 1973 N N . GLY A 1 261 ? -10.585 3.811 25.883 1.00 56.66 261 GLY A N 1
ATOM 1974 C CA . GLY A 1 261 ? -9.347 4.222 26.557 1.00 56.66 261 GLY A CA 1
ATOM 1975 C C . GLY A 1 261 ? -8.931 5.690 26.370 1.00 56.66 261 GLY A C 1
ATOM 1976 O O . GLY A 1 261 ? -7.806 6.031 26.733 1.00 56.66 261 GLY A O 1
ATOM 1977 N N . GLN A 1 262 ? -9.801 6.557 25.827 1.00 55.34 262 GLN A N 1
ATOM 1978 C CA . GLN A 1 262 ? -9.589 8.017 25.714 1.00 55.34 262 GLN A CA 1
ATOM 1979 C C . GLN A 1 262 ? -10.391 8.841 26.726 1.00 55.34 262 GLN A C 1
ATOM 1981 O O . GLN A 1 262 ? -11.550 8.472 27.020 1.00 55.34 262 GLN A O 1
#